Protein AF-A0A9X9MFJ9-F1 (afdb_monomer_lite)

Secondary structure (DSSP, 8-state):
-HHHHHHHT--GGGSGGG-SHHHHHHHHHHHHHHTS-HHHHHHHHHS-HHHHHHHHHHHHHHHHHHHHHHHT-HHHHHHHHHHHHHHHHSS---SS----HHHHHTT-SSPPPSSPPP---HHHHHHHHHHHHTT--GGGGGGG--HHHHHHHHHHHHHHH-HHHHHHHHHHHHH--TTHHHHHHHHHHHHHHHHHHHTT-HHHHHHHHHHHHHHHGGGHHHHHHHHHHHHHHHHHHTT-

Foldseek 3Di:
DLLLCLVVLHDQQVDLQQWAFLSLLVNLVVLVVLVDALVVVLCVQQVDPVNLLLLLQLLVLLVVLLVCLVVLPLPVNVCLLLVLLCLQPVPDPPPQLQDDRVLRNVLTPHDNDPDHDQALPSSLSSNSSSCSVVVHHPVVPCVPDDLSNSSSVSSSNVCSVDVVSNSSSSCCSRPPCPCSSSSVSVSVVSVVVSVCSNVSPPVSSNVSSVSSSVSCVVPSVVSVVSSVVSSVVSVVSSVD

Structure (mmCIF, N/CA/C/O backbone):
data_AF-A0A9X9MFJ9-F1
#
_entry.id   AF-A0A9X9MFJ9-F1
#
loop_
_atom_site.group_PDB
_atom_site.id
_atom_site.type_symbol
_atom_site.label_atom_id
_atom_site.label_alt_id
_atom_site.label_comp_id
_atom_site.label_asym_id
_atom_site.label_entity_id
_atom_site.label_seq_id
_atom_site.pdbx_PDB_ins_code
_atom_site.Cartn_x
_atom_site.Cartn_y
_atom_site.Cartn_z
_atom_site.occupancy
_atom_site.B_iso_or_equiv
_atom_site.auth_seq_id
_atom_site.auth_comp_id
_atom_site.auth_asym_id
_atom_site.auth_atom_id
_atom_site.pdbx_PDB_model_num
ATOM 1 N N . MET A 1 1 ? 1.420 2.892 -4.015 1.00 87.69 1 MET A N 1
ATOM 2 C CA . MET A 1 1 ? 1.507 4.345 -3.755 1.00 87.69 1 MET A CA 1
ATOM 3 C C . MET A 1 1 ? 2.271 5.054 -4.862 1.00 87.69 1 MET A C 1
ATOM 5 O O . MET A 1 1 ? 1.611 5.689 -5.661 1.00 87.69 1 MET A O 1
ATOM 9 N N . GLY A 1 2 ? 3.588 4.863 -5.034 1.00 91.81 2 GLY A N 1
A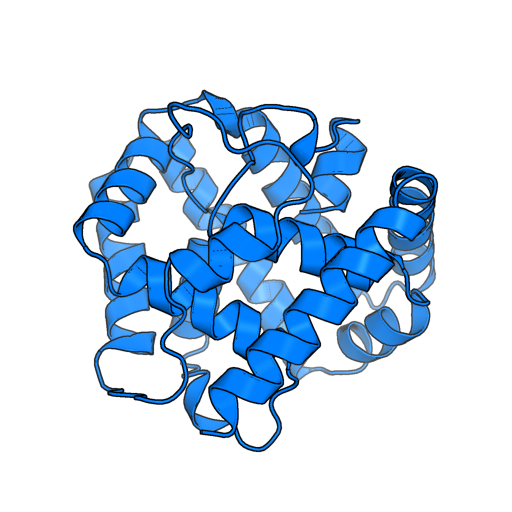TOM 10 C CA . GLY A 1 2 ? 4.342 5.612 -6.063 1.00 91.81 2 GLY A CA 1
ATOM 11 C C . GLY A 1 2 ? 3.781 5.564 -7.493 1.00 91.81 2 GLY A C 1
ATOM 12 O O . GLY A 1 2 ? 3.745 6.590 -8.159 1.00 91.81 2 GLY A O 1
ATOM 13 N N . LYS A 1 3 ? 3.249 4.419 -7.950 1.00 93.75 3 LYS A N 1
ATOM 14 C CA . LYS A 1 3 ? 2.604 4.344 -9.274 1.00 93.75 3 LYS A CA 1
ATOM 15 C C . LYS A 1 3 ? 1.318 5.183 -9.375 1.00 93.75 3 LYS A C 1
ATOM 17 O O . LYS A 1 3 ? 1.059 5.724 -10.441 1.00 93.75 3 LYS A O 1
ATOM 22 N N . ALA A 1 4 ? 0.561 5.312 -8.285 1.00 93.25 4 ALA A N 1
ATOM 23 C CA . ALA A 1 4 ? -0.628 6.163 -8.229 1.00 93.25 4 ALA A CA 1
ATOM 24 C C . ALA A 1 4 ? -0.242 7.648 -8.295 1.00 93.25 4 ALA A C 1
ATOM 26 O O . ALA A 1 4 ? -0.796 8.386 -9.095 1.00 93.25 4 ALA A O 1
ATOM 27 N N . TRP A 1 5 ? 0.789 8.060 -7.550 1.00 92.56 5 TRP A N 1
ATOM 28 C CA . TRP A 1 5 ? 1.338 9.423 -7.613 1.00 92.56 5 TRP A CA 1
ATOM 29 C C . TRP A 1 5 ? 1.889 9.781 -8.997 1.00 92.56 5 TRP A C 1
ATOM 31 O O . TRP A 1 5 ? 1.693 10.889 -9.485 1.00 92.56 5 TRP A O 1
ATOM 41 N N . HIS A 1 6 ? 2.532 8.823 -9.667 1.00 94.06 6 HIS A N 1
ATOM 42 C CA . HIS A 1 6 ? 2.946 8.990 -11.057 1.00 94.06 6 HIS A CA 1
ATOM 43 C C . HIS A 1 6 ? 1.736 9.133 -11.999 1.00 94.06 6 HIS A C 1
ATOM 45 O O . HIS A 1 6 ? 1.758 9.990 -12.878 1.00 94.06 6 HIS A O 1
ATOM 51 N N . ALA A 1 7 ? 0.669 8.350 -11.810 1.00 92.25 7 ALA A N 1
ATOM 52 C CA . ALA A 1 7 ? -0.544 8.454 -12.624 1.00 92.25 7 ALA A CA 1
ATOM 53 C C . ALA A 1 7 ? -1.245 9.814 -12.460 1.00 92.25 7 ALA A C 1
ATOM 55 O O . ALA A 1 7 ? -1.652 10.414 -13.453 1.00 92.25 7 ALA A O 1
ATOM 56 N N . THR A 1 8 ? -1.299 10.347 -11.235 1.00 89.31 8 THR A N 1
ATOM 57 C CA . THR A 1 8 ? -1.856 11.681 -10.958 1.00 89.31 8 THR A CA 1
ATOM 58 C C . THR A 1 8 ? -0.884 12.828 -11.246 1.00 89.31 8 THR A C 1
ATOM 60 O O . THR A 1 8 ? -1.298 13.985 -11.236 1.00 89.31 8 THR A O 1
ATOM 63 N N . LYS A 1 9 ? 0.393 12.529 -11.535 1.00 89.88 9 LYS A N 1
ATOM 64 C CA . LYS A 1 9 ? 1.491 13.495 -11.730 1.00 89.88 9 LYS A CA 1
ATOM 65 C C . LYS A 1 9 ? 1.659 14.457 -10.550 1.00 89.88 9 LYS A C 1
ATOM 67 O O . LYS A 1 9 ? 1.923 15.641 -10.744 1.00 89.88 9 LYS A O 1
ATOM 72 N N . GLN A 1 10 ? 1.500 13.950 -9.331 1.00 85.25 10 GLN A N 1
ATOM 73 C CA . GLN A 1 10 ? 1.590 14.748 -8.110 1.00 85.25 10 GLN A CA 1
ATOM 74 C C . GLN A 1 10 ? 2.637 14.186 -7.156 1.00 85.25 10 GLN A C 1
ATOM 76 O O . GLN A 1 10 ? 2.713 12.977 -6.932 1.00 85.25 10 GLN A O 1
ATOM 81 N N . PHE A 1 11 ? 3.409 15.081 -6.546 1.00 83.94 11 PHE A N 1
ATOM 82 C CA . PHE A 1 11 ? 4.266 14.743 -5.420 1.00 83.94 11 PHE A CA 1
ATOM 83 C C . PHE A 1 11 ? 3.481 14.967 -4.122 1.00 83.94 11 PHE A C 1
ATOM 85 O O . PHE A 1 11 ? 3.057 16.091 -3.855 1.00 83.94 11 PHE A O 1
ATOM 92 N N . PRO A 1 12 ? 3.261 13.930 -3.298 1.00 76.44 12 PRO A N 1
ATOM 93 C CA . PRO A 1 12 ? 2.388 14.038 -2.130 1.00 76.44 12 PRO A CA 1
ATOM 94 C C . PRO A 1 12 ? 2.868 15.111 -1.138 1.00 76.44 12 PRO A C 1
ATOM 96 O O . PRO A 1 12 ? 2.043 15.853 -0.623 1.00 76.44 12 PRO A O 1
ATOM 99 N N . TRP A 1 13 ? 4.181 15.269 -0.939 1.00 78.00 13 TRP A N 1
ATOM 100 C CA . TRP A 1 13 ? 4.760 16.266 -0.021 1.00 78.00 13 TRP A CA 1
ATOM 101 C C . TRP A 1 13 ? 4.726 17.716 -0.534 1.00 78.00 13 TRP A C 1
ATOM 103 O O . TRP A 1 13 ? 5.006 18.627 0.240 1.00 78.00 13 TRP A O 1
ATOM 113 N N . GLU A 1 14 ? 4.410 17.954 -1.811 1.00 76.62 14 GLU A N 1
ATOM 114 C CA . GLU A 1 14 ? 4.217 19.315 -2.343 1.00 76.62 14 GLU A CA 1
ATOM 115 C C . GLU A 1 14 ? 2.813 19.852 -2.023 1.00 76.62 14 GLU A C 1
ATOM 117 O O . GLU A 1 14 ? 2.586 21.060 -2.019 1.00 76.62 14 GLU A O 1
ATOM 122 N N . ASN A 1 15 ? 1.881 18.958 -1.686 1.00 68.81 15 ASN A N 1
ATOM 123 C CA . ASN A 1 15 ? 0.553 19.307 -1.215 1.00 68.81 15 ASN A CA 1
ATOM 124 C C . ASN A 1 15 ? 0.508 19.170 0.312 1.00 68.81 15 ASN A C 1
ATOM 126 O O . ASN A 1 15 ? 0.854 18.125 0.858 1.00 68.81 15 ASN A O 1
ATOM 130 N N . ALA A 1 16 ? -0.044 20.166 1.013 1.00 61.56 16 ALA A N 1
ATOM 131 C CA . ALA A 1 16 ? -0.250 20.125 2.472 1.00 61.56 16 ALA A CA 1
ATOM 132 C C . ALA A 1 16 ? -1.103 18.924 2.960 1.00 61.56 16 ALA A C 1
ATOM 134 O O . ALA A 1 16 ? -1.234 18.695 4.159 1.00 61.56 16 ALA A O 1
ATOM 135 N N . ARG A 1 17 ? -1.672 18.150 2.025 1.00 64.31 17 ARG A N 1
ATOM 136 C CA . ARG A 1 17 ? -2.498 16.958 2.242 1.00 64.31 17 ARG A CA 1
ATOM 137 C C . ARG A 1 17 ? -1.717 15.731 2.731 1.00 64.31 17 ARG A C 1
ATOM 139 O O . ARG A 1 17 ? -2.330 14.865 3.340 1.00 64.31 17 ARG A O 1
ATOM 146 N N . TYR A 1 18 ? -0.407 15.635 2.475 1.00 59.84 18 TYR A N 1
ATOM 147 C CA . TYR A 1 18 ? 0.398 14.448 2.825 1.00 59.84 18 TYR A CA 1
ATOM 148 C C . TYR A 1 18 ? 1.670 14.794 3.609 1.00 59.84 18 TYR A C 1
ATOM 150 O O . TYR A 1 18 ? 2.748 14.269 3.321 1.00 59.84 18 TYR A O 1
ATOM 158 N N . VAL A 1 19 ? 1.567 15.693 4.590 1.00 61.22 19 VAL A N 1
ATOM 159 C CA . VAL A 1 19 ? 2.722 16.087 5.404 1.00 61.22 19 VAL A CA 1
ATOM 160 C C . VAL A 1 19 ? 2.493 15.757 6.875 1.00 61.22 19 VAL A C 1
ATOM 162 O O . VAL A 1 19 ? 1.557 16.265 7.489 1.00 61.22 19 VAL A O 1
ATOM 165 N N . GLY A 1 20 ? 3.388 14.942 7.444 1.00 64.75 20 GLY A N 1
ATOM 166 C CA . GLY A 1 20 ? 3.388 14.575 8.864 1.00 64.75 20 GLY A CA 1
ATOM 167 C C . GLY A 1 20 ? 3.110 13.095 9.140 1.00 64.75 20 GLY A C 1
ATOM 168 O O . GLY A 1 20 ? 2.476 12.390 8.350 1.00 64.75 20 GLY A O 1
ATOM 169 N N . GLY A 1 21 ? 3.605 12.619 10.283 1.00 75.81 21 GLY A N 1
ATOM 170 C CA . GLY A 1 21 ? 3.295 11.309 10.846 1.00 75.81 21 GLY A CA 1
ATOM 171 C C . GLY A 1 21 ? 3.497 10.122 9.894 1.00 75.81 21 GLY A C 1
ATOM 172 O O . GLY A 1 21 ? 4.570 9.893 9.331 1.00 75.81 21 GLY A O 1
ATOM 173 N N . VAL A 1 22 ? 2.422 9.350 9.730 1.00 82.00 22 VAL A N 1
ATOM 174 C CA . VAL A 1 22 ? 2.331 8.131 8.910 1.00 82.00 22 VAL A CA 1
ATOM 175 C C . VAL A 1 22 ? 2.695 8.373 7.438 1.00 82.00 22 VAL A C 1
ATOM 177 O O . VAL A 1 22 ? 3.307 7.513 6.797 1.00 82.00 22 VAL A O 1
ATOM 180 N N . GLU A 1 23 ? 2.352 9.539 6.890 1.00 83.50 23 GLU A N 1
ATOM 181 C CA . GLU A 1 23 ? 2.557 9.837 5.469 1.00 83.50 23 GLU A CA 1
ATOM 182 C C . GLU A 1 23 ? 4.042 10.007 5.131 1.00 83.50 23 GLU A C 1
ATOM 184 O O . GLU A 1 23 ? 4.503 9.498 4.107 1.00 83.50 23 GLU A O 1
ATOM 189 N N . ASN A 1 24 ? 4.829 10.586 6.044 1.00 79.81 24 ASN A N 1
ATOM 190 C CA . ASN A 1 24 ? 6.281 10.701 5.884 1.00 79.81 24 ASN A CA 1
ATOM 191 C C . ASN A 1 24 ? 6.932 9.332 5.701 1.00 79.81 24 ASN A C 1
ATOM 193 O O . ASN A 1 24 ? 7.796 9.150 4.842 1.00 79.81 24 ASN A O 1
ATOM 197 N N . VAL A 1 25 ? 6.496 8.338 6.474 1.00 81.19 25 VAL A N 1
ATOM 198 C CA . VAL A 1 25 ? 7.024 6.978 6.356 1.00 81.19 25 VAL A CA 1
ATOM 199 C C . VAL A 1 25 ? 6.672 6.378 4.994 1.00 81.19 25 VAL A C 1
ATOM 201 O O . VAL A 1 25 ? 7.551 5.850 4.308 1.00 81.19 25 VAL A O 1
ATOM 204 N N . LYS A 1 26 ? 5.417 6.507 4.547 1.00 87.31 26 LYS A N 1
ATOM 205 C CA . LYS A 1 26 ? 4.970 6.012 3.232 1.00 87.31 26 LYS A CA 1
ATOM 206 C C . LYS A 1 26 ? 5.757 6.640 2.080 1.00 87.31 26 LYS A C 1
ATOM 208 O O . LYS A 1 26 ? 6.139 5.939 1.136 1.00 87.31 26 LYS A O 1
ATOM 213 N N . ILE A 1 27 ? 6.020 7.941 2.168 1.00 86.44 27 ILE A N 1
ATOM 214 C CA . ILE A 1 27 ? 6.805 8.702 1.196 1.00 86.44 27 ILE A CA 1
ATOM 215 C C . ILE A 1 27 ? 8.253 8.209 1.166 1.00 86.44 27 ILE A C 1
ATOM 217 O O . ILE A 1 27 ? 8.735 7.793 0.110 1.00 86.44 27 ILE A O 1
ATOM 221 N N . ASN A 1 28 ? 8.923 8.184 2.320 1.00 82.44 28 ASN A N 1
ATOM 222 C CA . ASN A 1 28 ? 10.323 7.774 2.423 1.00 82.44 28 ASN A CA 1
ATOM 223 C C . ASN A 1 28 ? 10.538 6.346 1.909 1.00 82.44 28 ASN A C 1
ATOM 225 O O . ASN A 1 28 ? 11.489 6.082 1.172 1.00 82.44 28 ASN A O 1
ATOM 229 N N . ILE A 1 29 ? 9.638 5.418 2.246 1.00 85.50 29 ILE A N 1
ATOM 230 C CA . ILE A 1 29 ? 9.739 4.035 1.770 1.00 85.50 29 ILE A CA 1
ATOM 231 C C . ILE A 1 29 ? 9.511 3.956 0.262 1.00 85.50 29 ILE A C 1
ATOM 233 O O . ILE A 1 29 ? 10.242 3.244 -0.425 1.00 85.50 29 ILE A O 1
ATOM 237 N N . THR A 1 30 ? 8.541 4.703 -0.267 1.00 90.75 30 THR A N 1
ATOM 238 C CA . THR A 1 30 ? 8.289 4.743 -1.712 1.00 90.75 30 THR A CA 1
ATOM 239 C C . THR A 1 30 ? 9.529 5.219 -2.464 1.00 90.75 30 THR A C 1
ATOM 241 O O . THR A 1 30 ? 9.977 4.542 -3.388 1.00 90.75 30 THR A O 1
ATOM 244 N N . LEU A 1 31 ? 10.122 6.336 -2.045 1.00 88.69 31 LEU A N 1
ATOM 245 C CA . LEU A 1 31 ? 11.302 6.894 -2.703 1.00 88.69 31 LEU A CA 1
ATOM 246 C C . LEU A 1 31 ? 12.523 5.985 -2.561 1.00 88.69 31 LEU A C 1
ATOM 248 O O . LEU A 1 31 ? 13.264 5.808 -3.524 1.00 88.69 31 LEU A O 1
ATOM 252 N N . ARG A 1 32 ? 12.690 5.331 -1.407 1.00 85.75 32 ARG A N 1
ATOM 253 C CA . ARG A 1 32 ? 13.745 4.332 -1.216 1.00 85.75 32 ARG A CA 1
ATOM 254 C C . ARG A 1 32 ? 13.580 3.121 -2.126 1.00 85.75 32 ARG A C 1
ATOM 256 O O . ARG A 1 32 ? 14.584 2.602 -2.588 1.00 85.75 32 ARG A O 1
ATOM 263 N N . ILE A 1 33 ? 12.355 2.654 -2.373 1.00 89.56 33 ILE A N 1
ATOM 264 C CA . ILE A 1 33 ? 12.113 1.555 -3.317 1.00 89.56 33 ILE A CA 1
ATOM 265 C C . ILE A 1 33 ? 12.505 2.001 -4.725 1.00 89.56 33 ILE A C 1
ATOM 267 O O . ILE A 1 33 ? 13.316 1.341 -5.369 1.00 89.56 33 ILE A O 1
ATOM 271 N N . TYR A 1 34 ? 11.996 3.148 -5.181 1.00 92.25 34 TYR A N 1
ATOM 272 C CA . TYR A 1 34 ? 12.271 3.638 -6.533 1.00 92.25 34 TYR A CA 1
ATOM 273 C C . TYR A 1 34 ? 13.709 4.130 -6.742 1.00 92.25 34 TYR A C 1
ATOM 275 O O . TYR A 1 34 ? 14.114 4.261 -7.890 1.00 92.25 34 TYR A O 1
ATOM 283 N N . SER A 1 35 ? 14.513 4.334 -5.694 1.00 89.88 35 SER A N 1
ATOM 284 C CA . SER A 1 35 ? 15.947 4.628 -5.840 1.00 89.88 35 SER A CA 1
ATOM 285 C C . SER A 1 35 ? 16.822 3.388 -6.070 1.00 89.88 35 SER A C 1
ATOM 287 O O . SER A 1 35 ? 18.018 3.526 -6.320 1.00 89.88 35 SER A O 1
ATOM 289 N N . GLN A 1 36 ? 16.265 2.172 -5.994 1.00 90.19 36 GLN A N 1
ATOM 290 C CA . GLN A 1 36 ? 16.999 0.932 -6.279 1.00 90.19 36 GLN A CA 1
ATOM 291 C C . GLN A 1 36 ? 16.690 0.383 -7.677 1.00 90.19 36 GLN A C 1
ATOM 293 O O . GLN A 1 36 ? 15.841 0.885 -8.413 1.00 90.19 36 GLN A O 1
ATOM 298 N N . LYS A 1 37 ? 17.381 -0.701 -8.044 1.00 93.50 37 LYS A N 1
ATOM 299 C CA . LYS A 1 37 ? 17.176 -1.395 -9.317 1.00 93.50 37 LYS A CA 1
ATOM 300 C C . LYS A 1 37 ? 15.921 -2.270 -9.281 1.00 93.50 37 LYS A C 1
ATOM 302 O O . LYS A 1 37 ? 15.755 -3.087 -8.374 1.00 93.50 37 LYS A O 1
ATOM 307 N N . TRP A 1 38 ? 15.089 -2.155 -10.316 1.00 95.75 38 TRP A N 1
ATOM 308 C CA . TRP A 1 38 ? 13.806 -2.857 -10.432 1.00 95.75 38 TRP A CA 1
ATOM 309 C C . TRP A 1 38 ? 13.932 -4.383 -10.277 1.00 95.75 38 TRP A C 1
ATOM 311 O O . TRP A 1 38 ? 13.097 -5.010 -9.626 1.00 95.75 38 TRP A O 1
ATOM 321 N N . HIS A 1 39 ? 15.004 -4.978 -10.817 1.00 94.50 39 HIS A N 1
ATOM 322 C CA . HIS A 1 39 ? 15.189 -6.432 -10.864 1.00 94.50 39 HIS A CA 1
ATOM 323 C C . HIS A 1 39 ? 15.342 -7.069 -9.474 1.00 94.50 39 HIS A C 1
ATOM 325 O O . HIS A 1 39 ? 15.021 -8.243 -9.302 1.00 94.50 39 HIS A O 1
ATOM 331 N N . VAL A 1 40 ? 15.783 -6.307 -8.462 1.00 91.56 40 VAL A N 1
ATOM 332 C CA . VAL A 1 40 ? 15.843 -6.778 -7.067 1.00 91.56 40 VAL A CA 1
ATOM 333 C C . VAL A 1 40 ? 14.430 -7.051 -6.548 1.00 91.56 40 VAL A C 1
ATOM 335 O O . VAL A 1 40 ? 14.168 -8.110 -5.982 1.00 91.56 40 VAL A O 1
ATOM 338 N N . TYR A 1 41 ? 13.499 -6.127 -6.790 1.00 92.69 41 TYR A N 1
ATOM 339 C CA . TYR A 1 41 ? 12.111 -6.267 -6.352 1.00 92.69 41 TYR A CA 1
ATOM 340 C C . TYR A 1 41 ? 11.313 -7.231 -7.227 1.00 92.69 41 TYR A C 1
ATOM 342 O O . TYR A 1 41 ? 10.519 -8.005 -6.696 1.00 92.69 41 TYR A O 1
ATOM 350 N N . ALA A 1 42 ? 11.556 -7.240 -8.540 1.00 93.81 42 ALA A N 1
ATOM 351 C CA . ALA A 1 42 ? 10.935 -8.203 -9.445 1.00 93.81 42 ALA A CA 1
ATOM 352 C C . ALA A 1 42 ? 11.317 -9.640 -9.074 1.00 93.81 42 ALA A C 1
ATOM 354 O O . ALA A 1 42 ? 10.438 -10.488 -8.956 1.00 93.81 42 ALA A O 1
ATOM 355 N N . GLY A 1 43 ? 12.603 -9.900 -8.809 1.00 91.81 43 GLY A N 1
ATOM 356 C CA . GLY A 1 4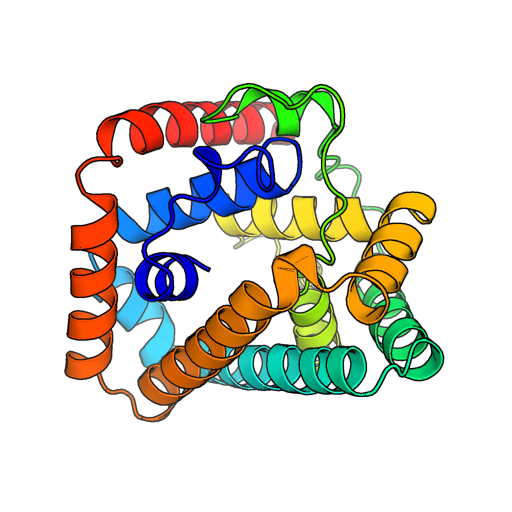3 ? 13.072 -11.209 -8.358 1.00 91.81 43 GLY A CA 1
ATOM 357 C C . GLY A 1 43 ? 12.388 -11.652 -7.063 1.00 91.81 43 GLY A C 1
ATOM 358 O O . GLY A 1 43 ? 11.844 -12.751 -7.005 1.00 91.81 43 GLY A O 1
ATOM 359 N N . LEU A 1 44 ? 12.336 -10.776 -6.053 1.00 90.56 44 LEU A N 1
ATOM 360 C CA . LEU A 1 44 ? 11.680 -11.072 -4.773 1.00 90.56 44 LEU A CA 1
ATOM 361 C C . LEU A 1 44 ? 10.170 -11.310 -4.907 1.00 90.56 44 LEU A C 1
ATOM 363 O O . LEU A 1 44 ? 9.633 -12.150 -4.192 1.00 90.56 44 LEU A O 1
ATOM 367 N N . ALA A 1 45 ? 9.486 -10.577 -5.786 1.00 92.50 45 ALA A N 1
ATOM 368 C CA . ALA A 1 45 ? 8.036 -10.664 -5.934 1.00 92.50 45 ALA A CA 1
ATOM 369 C C . ALA A 1 45 ? 7.600 -11.826 -6.841 1.00 92.50 45 ALA A C 1
ATOM 371 O O . ALA A 1 45 ? 6.710 -12.589 -6.477 1.00 92.50 45 ALA A O 1
ATOM 372 N N . ILE A 1 46 ? 8.220 -11.972 -8.016 1.00 93.56 46 ILE A N 1
ATOM 373 C CA . ILE A 1 46 ? 7.815 -12.945 -9.041 1.00 93.56 46 ILE A CA 1
ATOM 374 C C . ILE A 1 46 ? 8.291 -14.356 -8.688 1.00 93.56 46 ILE A C 1
ATOM 376 O O . ILE A 1 46 ? 7.527 -15.315 -8.830 1.00 93.56 46 ILE A O 1
ATOM 380 N N . MET A 1 47 ? 9.535 -14.498 -8.219 1.00 92.25 47 MET A N 1
ATOM 381 C CA . MET A 1 47 ? 10.147 -15.816 -8.003 1.00 92.25 47 MET A CA 1
ATOM 382 C C . MET A 1 47 ? 9.747 -16.451 -6.668 1.00 92.25 47 MET A C 1
ATOM 384 O O . MET A 1 47 ? 9.934 -17.652 -6.488 1.00 92.25 47 MET A O 1
ATOM 388 N N . ASN A 1 48 ? 9.191 -15.675 -5.733 1.00 91.31 48 ASN A N 1
ATOM 389 C CA . ASN A 1 48 ? 8.740 -16.179 -4.440 1.00 91.31 48 ASN A CA 1
ATOM 390 C C . ASN A 1 48 ? 7.232 -16.515 -4.479 1.00 91.31 48 ASN A C 1
ATOM 392 O O . ASN A 1 48 ? 6.408 -15.597 -4.546 1.00 91.31 48 ASN A O 1
ATOM 396 N N . PRO A 1 49 ? 6.836 -17.800 -4.382 1.00 90.06 49 PRO A N 1
ATOM 397 C CA . PRO A 1 49 ? 5.426 -18.190 -4.422 1.00 90.06 49 PRO A CA 1
ATOM 398 C C . PRO A 1 49 ? 4.617 -17.620 -3.247 1.00 90.06 49 PRO A C 1
ATOM 400 O O . PRO A 1 49 ? 3.462 -17.240 -3.434 1.00 90.06 49 PRO A O 1
ATOM 403 N N . TYR A 1 50 ? 5.223 -17.472 -2.064 1.00 89.31 50 TYR A N 1
ATOM 404 C CA . TYR A 1 50 ? 4.559 -16.862 -0.908 1.00 89.31 50 TYR A CA 1
ATOM 405 C C . TYR A 1 50 ? 4.316 -15.365 -1.116 1.00 89.31 50 TYR A C 1
ATOM 407 O O . TYR A 1 50 ? 3.267 -14.850 -0.735 1.00 89.31 50 TYR A O 1
ATOM 415 N N . ALA A 1 51 ? 5.261 -14.662 -1.753 1.00 90.31 51 ALA A N 1
ATOM 416 C CA . ALA A 1 51 ? 5.085 -13.249 -2.081 1.00 90.31 51 ALA A CA 1
ATOM 417 C C . ALA A 1 51 ? 3.961 -13.059 -3.103 1.00 90.31 51 ALA A C 1
ATOM 419 O O . ALA A 1 51 ? 3.150 -12.150 -2.951 1.00 90.31 51 ALA A O 1
ATOM 420 N N . ARG A 1 52 ? 3.872 -13.937 -4.109 1.00 93.25 52 ARG A N 1
ATOM 421 C CA . ARG A 1 52 ? 2.800 -13.909 -5.111 1.00 93.25 52 ARG A CA 1
ATOM 422 C C . ARG A 1 52 ? 1.419 -14.007 -4.470 1.00 93.25 52 ARG A C 1
ATOM 424 O O . ARG A 1 52 ? 0.552 -13.202 -4.794 1.00 93.25 52 ARG A O 1
ATOM 431 N N . GLU A 1 53 ? 1.240 -14.941 -3.539 1.00 94.56 53 GLU A N 1
ATOM 432 C CA . GLU A 1 53 ? -0.033 -15.117 -2.839 1.00 94.56 53 GLU A CA 1
ATOM 433 C C . GLU A 1 53 ? -0.386 -13.908 -1.964 1.00 94.56 53 GLU A C 1
ATOM 435 O O . GLU A 1 53 ? -1.498 -13.388 -2.041 1.00 94.56 53 GLU A O 1
ATOM 440 N N . GLN A 1 54 ? 0.584 -13.382 -1.210 1.00 94.94 54 GLN A N 1
ATOM 441 C CA . GLN A 1 54 ? 0.380 -12.180 -0.398 1.00 94.94 54 GLN A CA 1
ATOM 442 C C . GLN A 1 54 ? 0.061 -10.943 -1.242 1.00 94.94 54 GLN A C 1
ATOM 444 O O . GLN A 1 54 ? -0.831 -10.176 -0.897 1.00 94.94 54 GLN A O 1
ATOM 449 N N . ILE A 1 55 ? 0.750 -10.742 -2.367 1.00 96.56 55 ILE A N 1
ATOM 450 C CA . ILE A 1 55 ? 0.506 -9.607 -3.268 1.00 96.56 55 ILE A CA 1
ATOM 451 C C . ILE A 1 55 ? -0.887 -9.710 -3.899 1.00 96.56 55 ILE A C 1
ATOM 453 O O . ILE A 1 55 ? -1.596 -8.703 -3.990 1.00 96.56 55 ILE A O 1
ATOM 457 N N . ARG A 1 56 ? -1.295 -10.921 -4.299 1.00 97.50 56 ARG A N 1
ATOM 458 C CA . ARG A 1 56 ? -2.628 -11.194 -4.844 1.00 97.50 56 ARG A CA 1
ATOM 459 C C . ARG A 1 56 ? -3.716 -10.880 -3.825 1.00 97.50 56 ARG A C 1
ATOM 461 O O . ARG A 1 56 ? -4.644 -10.131 -4.136 1.00 97.50 56 ARG A O 1
ATOM 468 N N . GLN A 1 57 ? -3.573 -11.392 -2.604 1.00 98.25 57 GLN A N 1
ATOM 469 C CA . GLN A 1 57 ? -4.524 -11.120 -1.534 1.00 98.25 57 GLN A CA 1
ATOM 470 C C . GLN A 1 57 ? -4.533 -9.638 -1.147 1.00 98.25 57 GLN A C 1
ATOM 472 O O . GLN A 1 57 ? -5.604 -9.068 -0.979 1.00 98.25 57 GLN A O 1
ATOM 477 N N . TYR A 1 58 ? -3.377 -8.973 -1.084 1.00 98.19 58 TYR A N 1
ATOM 478 C CA . TYR A 1 58 ? -3.308 -7.541 -0.796 1.00 98.19 58 TYR A CA 1
ATOM 479 C C . TYR A 1 58 ? -4.085 -6.719 -1.829 1.00 98.19 58 TYR A C 1
ATOM 481 O O . TYR A 1 58 ? -4.884 -5.859 -1.461 1.00 98.19 58 TYR A O 1
ATOM 489 N N . ALA A 1 59 ? -3.919 -7.006 -3.124 1.00 98.31 59 ALA A N 1
ATOM 490 C CA . ALA A 1 59 ? -4.669 -6.324 -4.178 1.00 98.31 59 ALA A CA 1
ATOM 491 C C . ALA A 1 59 ? -6.188 -6.567 -4.084 1.00 98.31 59 ALA A C 1
ATOM 493 O O . ALA A 1 59 ? -6.981 -5.658 -4.371 1.00 98.31 59 ALA A O 1
ATOM 494 N N . GLN A 1 60 ? -6.595 -7.766 -3.655 1.00 98.56 60 GLN A N 1
ATOM 495 C CA . GLN A 1 60 ? -7.990 -8.091 -3.366 1.00 98.56 60 GLN A CA 1
ATOM 496 C C . GLN A 1 60 ? -8.510 -7.308 -2.150 1.00 98.56 60 GLN A C 1
ATOM 498 O O . GLN A 1 60 ? -9.546 -6.655 -2.255 1.00 98.56 60 GLN A O 1
ATOM 503 N N . SER A 1 61 ? -7.764 -7.277 -1.046 1.00 98.62 61 SER A N 1
ATOM 504 C CA . SER A 1 61 ? -8.102 -6.519 0.164 1.00 98.62 61 SER A CA 1
ATOM 505 C C . SER A 1 61 ? -8.244 -5.019 -0.112 1.00 98.62 61 SER A C 1
ATOM 507 O O . SER A 1 61 ? -9.258 -4.432 0.257 1.00 98.62 61 SER A O 1
ATOM 509 N N . VAL A 1 62 ? -7.302 -4.402 -0.842 1.00 98.56 62 VAL A N 1
ATOM 510 C CA . VAL A 1 62 ? -7.414 -2.991 -1.278 1.00 98.56 62 VAL A CA 1
ATOM 511 C C . VAL A 1 62 ? -8.710 -2.777 -2.063 1.00 98.56 62 VAL A C 1
ATOM 513 O O . VAL A 1 62 ? -9.463 -1.847 -1.792 1.00 98.56 62 VAL A O 1
ATOM 516 N N . THR A 1 63 ? -8.987 -3.661 -3.022 1.00 98.44 63 THR A N 1
ATOM 517 C CA . THR A 1 63 ? -10.173 -3.580 -3.879 1.00 98.44 63 THR A CA 1
ATOM 518 C C . THR A 1 63 ? -11.474 -3.663 -3.094 1.00 98.44 63 THR A C 1
ATOM 520 O O . THR A 1 63 ? -12.398 -2.899 -3.362 1.00 98.44 63 THR A O 1
ATOM 523 N N . GLU A 1 64 ? -11.585 -4.632 -2.193 1.00 98.44 64 GLU A N 1
ATOM 524 C CA . GLU A 1 64 ? -12.817 -4.876 -1.452 1.00 98.44 64 GLU A CA 1
ATOM 525 C C . GLU A 1 64 ? -13.078 -3.758 -0.447 1.00 98.44 64 GLU A C 1
ATOM 527 O O . GLU A 1 64 ? -14.188 -3.237 -0.417 1.00 98.44 64 GLU A O 1
ATOM 532 N N . LEU A 1 65 ? -12.054 -3.309 0.284 1.00 98.50 65 LEU A N 1
ATOM 533 C CA . LEU A 1 65 ? -12.179 -2.172 1.198 1.00 98.50 65 LEU A CA 1
ATOM 534 C C . LEU A 1 65 ? -12.554 -0.885 0.454 1.00 98.50 65 LEU A C 1
ATOM 536 O O . LEU A 1 65 ? -13.467 -0.179 0.875 1.00 98.50 65 LEU A O 1
ATOM 540 N N . PHE A 1 66 ? -11.932 -0.617 -0.698 1.00 97.94 66 PHE A N 1
ATOM 541 C CA . PHE A 1 66 ? -12.278 0.547 -1.515 1.00 97.94 66 PHE A CA 1
ATOM 542 C C . PHE A 1 66 ? -13.726 0.499 -2.029 1.00 97.94 66 PHE A C 1
ATOM 544 O O . PHE A 1 66 ? -14.403 1.523 -2.081 1.00 97.94 66 PHE A O 1
ATOM 551 N N . LYS A 1 67 ? -14.251 -0.688 -2.367 1.00 98.12 67 LYS A N 1
ATOM 552 C CA . LYS A 1 67 ? -15.670 -0.843 -2.734 1.00 98.12 67 LYS A CA 1
ATOM 553 C C . LYS A 1 67 ? -16.606 -0.496 -1.574 1.00 98.12 67 LYS A C 1
ATOM 555 O O . LYS A 1 67 ? -17.628 0.134 -1.823 1.00 98.12 67 LYS A O 1
ATOM 560 N N . LEU A 1 68 ? -16.258 -0.854 -0.335 1.00 97.94 68 LEU A N 1
ATOM 561 C CA . LEU A 1 68 ? -17.040 -0.470 0.850 1.00 97.94 68 LEU A CA 1
ATOM 562 C C . LEU A 1 68 ? -17.034 1.048 1.062 1.00 97.94 68 LEU A C 1
ATOM 564 O O . LEU A 1 68 ? -18.087 1.638 1.292 1.00 97.94 68 LEU A O 1
ATOM 568 N N . MET A 1 69 ? -15.870 1.685 0.889 1.00 97.00 69 MET A N 1
ATOM 569 C CA . MET A 1 69 ? -15.730 3.148 0.931 1.00 97.00 69 MET A CA 1
ATOM 570 C C . MET A 1 69 ? -16.610 3.842 -0.120 1.00 97.00 69 MET A C 1
ATOM 572 O O . MET A 1 69 ? -17.259 4.845 0.173 1.00 97.00 69 MET A O 1
ATOM 576 N N . LEU A 1 70 ? -16.666 3.303 -1.345 1.00 96.50 70 LEU A N 1
ATOM 577 C CA . LEU A 1 70 ? -17.534 3.813 -2.414 1.00 96.50 70 LEU A CA 1
ATOM 578 C C . LEU A 1 70 ? -19.024 3.613 -2.117 1.00 96.50 70 LEU A C 1
ATOM 580 O O . LEU A 1 70 ? -19.828 4.470 -2.471 1.00 96.50 70 LEU A O 1
ATOM 584 N N . ALA A 1 71 ? -19.385 2.490 -1.497 1.00 96.75 71 ALA A N 1
ATOM 585 C CA . ALA A 1 71 ? -20.769 2.150 -1.184 1.00 96.75 71 ALA A CA 1
ATOM 586 C C . ALA A 1 71 ? -21.345 2.942 0.000 1.00 96.75 71 ALA A C 1
ATOM 588 O O . ALA A 1 71 ? -22.554 2.901 0.215 1.00 96.75 71 ALA A O 1
ATOM 589 N N . GLY A 1 72 ? -20.514 3.650 0.770 1.00 96.12 72 GLY A N 1
ATOM 590 C CA . GLY A 1 72 ? -20.980 4.329 1.977 1.00 96.12 72 GLY A CA 1
ATOM 591 C C . GLY A 1 72 ? -21.138 3.407 3.192 1.00 96.12 72 GLY A C 1
ATOM 592 O O . GLY A 1 72 ? -21.736 3.815 4.187 1.00 96.12 72 GLY A O 1
ATOM 593 N N . ASP A 1 73 ? -20.654 2.160 3.126 1.00 96.31 73 ASP A N 1
ATOM 594 C CA . ASP A 1 73 ? -20.936 1.135 4.139 1.00 96.31 73 ASP A CA 1
ATOM 595 C C . ASP A 1 73 ? -19.975 1.228 5.334 1.00 96.31 73 ASP A C 1
ATOM 597 O O . ASP A 1 73 ? -19.020 0.456 5.484 1.00 96.31 73 ASP A O 1
ATOM 601 N N . HIS A 1 74 ? -20.241 2.208 6.200 1.00 96.19 74 HIS A N 1
ATOM 602 C CA . HIS A 1 74 ? -19.501 2.434 7.445 1.00 96.19 74 HIS A CA 1
ATOM 603 C C . HIS A 1 74 ? -19.448 1.197 8.339 1.00 96.19 74 HIS A C 1
ATOM 605 O O . HIS A 1 74 ? -18.401 0.901 8.919 1.00 96.19 74 HIS A O 1
ATOM 611 N N . ALA A 1 75 ? -20.570 0.487 8.475 1.00 97.69 75 ALA A N 1
ATOM 612 C CA . ALA A 1 75 ? -20.697 -0.623 9.408 1.00 97.69 75 ALA A CA 1
ATOM 613 C C . ALA A 1 75 ? -19.829 -1.804 8.965 1.00 97.69 75 ALA A C 1
ATOM 615 O O . ALA A 1 75 ? -18.991 -2.273 9.741 1.00 97.69 75 ALA A O 1
ATOM 616 N N . GLN A 1 76 ? -19.964 -2.228 7.705 1.00 98.00 76 GLN A N 1
ATOM 617 C CA . GLN A 1 76 ? -19.200 -3.349 7.170 1.00 98.00 76 GLN A CA 1
ATOM 618 C C . GLN A 1 76 ? -17.705 -3.028 7.075 1.00 98.00 76 GLN A C 1
ATOM 620 O O . GLN A 1 76 ? -16.876 -3.881 7.403 1.00 98.00 76 GLN A O 1
ATOM 625 N N . LEU A 1 77 ? -17.339 -1.802 6.674 1.00 98.19 77 LEU A N 1
ATOM 626 C CA . LEU A 1 77 ? -15.939 -1.374 6.641 1.00 98.19 77 LEU A CA 1
ATOM 627 C C . LEU A 1 77 ? -15.320 -1.409 8.045 1.00 98.19 77 LEU A C 1
ATOM 629 O O . LEU A 1 77 ? -14.255 -1.999 8.238 1.00 98.19 77 LEU A O 1
ATOM 633 N N . THR A 1 78 ? -16.008 -0.823 9.028 1.00 98.00 78 THR A N 1
ATOM 634 C CA . THR A 1 78 ? -15.542 -0.763 10.418 1.00 98.00 78 THR A CA 1
ATOM 635 C C . THR A 1 78 ? -15.393 -2.153 11.019 1.00 98.00 78 THR A C 1
ATOM 637 O O . THR A 1 78 ? -14.353 -2.450 11.609 1.00 98.00 78 THR A O 1
ATOM 640 N N . GLU A 1 79 ? -16.398 -3.018 10.861 1.00 98.25 79 GLU A N 1
ATOM 641 C CA . GLU A 1 79 ? -16.352 -4.387 11.374 1.00 98.25 79 GLU A CA 1
ATOM 642 C C . GLU A 1 79 ? -15.166 -5.149 10.779 1.00 98.25 79 GLU A C 1
ATOM 644 O O . GLU A 1 79 ? -14.362 -5.720 11.519 1.00 98.25 79 GLU A O 1
ATOM 649 N N . ARG A 1 80 ? -15.014 -5.111 9.450 1.00 98.19 80 ARG A N 1
ATOM 650 C CA . ARG A 1 80 ? -13.946 -5.818 8.740 1.00 98.19 80 ARG A CA 1
ATOM 651 C C . ARG A 1 80 ? -12.560 -5.361 9.190 1.00 98.19 80 ARG A C 1
ATOM 653 O O . ARG A 1 80 ? -11.732 -6.196 9.556 1.00 98.19 80 ARG A O 1
ATOM 660 N N . VAL A 1 81 ? -12.322 -4.048 9.215 1.00 98.12 81 VAL A N 1
ATOM 661 C CA . VAL A 1 81 ? -11.027 -3.471 9.608 1.00 98.12 81 VAL A CA 1
ATOM 662 C C . VAL A 1 81 ? -10.724 -3.760 11.079 1.00 98.12 81 VAL A C 1
ATOM 664 O O . VAL A 1 81 ? -9.634 -4.242 11.392 1.00 98.12 81 VAL A O 1
ATOM 667 N N . LYS A 1 82 ? -11.674 -3.535 11.996 1.00 97.25 82 LYS A N 1
ATOM 668 C CA . LYS A 1 82 ? -11.448 -3.767 13.433 1.00 97.25 82 LYS A CA 1
ATOM 669 C C . LYS A 1 82 ? -11.270 -5.247 13.763 1.00 97.25 82 LYS A C 1
ATOM 671 O O . LYS A 1 82 ? -10.424 -5.572 14.593 1.00 97.25 82 LYS A O 1
ATOM 676 N N . LYS A 1 83 ? -11.996 -6.149 13.094 1.00 97.50 83 LYS A N 1
ATOM 677 C CA . LYS A 1 83 ? -11.824 -7.602 13.248 1.00 97.50 83 LYS A CA 1
ATOM 678 C C . LYS A 1 83 ? -10.431 -8.052 12.811 1.00 97.50 83 LYS A C 1
ATOM 680 O O . LYS A 1 83 ? -9.773 -8.784 13.549 1.00 97.50 83 LYS A O 1
ATOM 685 N N . ALA A 1 84 ? -9.962 -7.571 11.660 1.00 97.44 84 ALA A N 1
ATOM 686 C CA . ALA A 1 84 ? -8.612 -7.848 11.182 1.00 97.44 84 ALA A CA 1
ATOM 687 C C . ALA A 1 84 ? -7.547 -7.290 12.146 1.00 97.44 84 ALA A C 1
ATOM 689 O O . ALA A 1 84 ? -6.606 -7.991 12.514 1.00 97.44 84 ALA A O 1
ATOM 690 N N . GLY A 1 85 ? -7.740 -6.063 12.638 1.00 95.31 85 GLY A N 1
ATOM 691 C CA . GLY A 1 85 ? -6.868 -5.448 13.640 1.00 95.31 85 GLY A CA 1
ATOM 692 C C . GLY A 1 85 ? -6.803 -6.230 14.952 1.00 95.31 85 GLY A C 1
ATOM 693 O O . GLY A 1 85 ? -5.718 -6.438 15.490 1.00 95.31 85 GLY A O 1
ATOM 694 N N . ALA A 1 86 ? -7.944 -6.712 15.449 1.00 94.62 86 ALA A N 1
ATOM 695 C CA . ALA A 1 86 ? -8.004 -7.534 16.654 1.00 94.62 86 ALA A CA 1
ATOM 696 C C . ALA A 1 86 ? -7.272 -8.873 16.478 1.00 94.62 86 ALA A C 1
ATOM 698 O O . ALA A 1 86 ? -6.582 -9.308 17.396 1.00 94.62 86 ALA A O 1
ATOM 699 N N . PHE A 1 87 ? -7.367 -9.501 15.303 1.00 94.56 87 PHE A N 1
ATOM 700 C CA . PHE A 1 87 ? -6.615 -10.720 14.998 1.00 94.56 87 PHE A CA 1
ATOM 701 C C . PHE A 1 87 ? -5.099 -10.474 14.997 1.00 94.56 87 PHE A C 1
ATOM 703 O O . PHE A 1 87 ? -4.356 -11.187 15.667 1.00 94.56 87 PHE A O 1
ATOM 710 N N . VAL A 1 88 ? -4.641 -9.438 14.289 1.00 91.75 88 VAL A N 1
ATOM 711 C CA . VAL A 1 88 ? -3.206 -9.156 14.117 1.00 91.75 88 VAL A CA 1
ATOM 712 C C . VAL A 1 88 ? -2.566 -8.625 15.411 1.00 91.75 88 VAL A C 1
ATOM 714 O O . VAL A 1 88 ? -1.475 -9.056 15.785 1.00 91.75 88 VAL A O 1
ATOM 717 N N . PHE A 1 89 ? -3.238 -7.710 16.120 1.00 89.44 89 PHE A N 1
ATOM 718 C CA . PHE A 1 89 ? -2.657 -6.950 17.239 1.00 89.44 89 PHE A CA 1
ATOM 719 C C . PHE A 1 89 ? -3.238 -7.295 18.624 1.00 89.44 89 PHE A C 1
ATOM 721 O O . PHE A 1 89 ? -2.699 -6.853 19.642 1.00 89.44 89 PHE A O 1
ATOM 728 N N . GLY A 1 90 ? -4.327 -8.066 18.708 1.00 83.62 90 GLY A N 1
ATOM 729 C CA . GLY A 1 90 ? -5.052 -8.303 19.965 1.00 83.62 90 GLY A CA 1
ATOM 730 C C . GLY A 1 90 ? -4.316 -9.181 20.981 1.00 83.62 90 GLY A C 1
ATOM 731 O O . GLY A 1 90 ? -4.462 -8.966 22.180 1.00 83.62 90 GLY A O 1
ATOM 732 N N . GLY A 1 91 ? -3.500 -10.136 20.521 1.00 72.44 91 GLY A N 1
ATOM 733 C CA . GLY A 1 91 ? -2.759 -11.067 21.388 1.00 72.44 91 GLY A CA 1
ATOM 734 C C . GLY A 1 91 ? -1.323 -10.652 21.725 1.00 72.44 91 GLY A C 1
ATOM 735 O O . GLY A 1 91 ? -0.685 -11.280 22.565 1.00 72.44 91 GLY A O 1
ATOM 736 N N . HIS A 1 92 ? -0.797 -9.606 21.086 1.00 64.31 92 HIS A N 1
ATOM 737 C CA . HIS A 1 92 ? 0.630 -9.286 21.124 1.00 64.31 92 HIS A CA 1
ATOM 738 C C . HIS A 1 92 ? 0.867 -7.981 21.882 1.00 64.31 92 HIS A C 1
ATOM 740 O O . HIS A 1 92 ? 0.372 -6.934 21.480 1.00 64.31 92 HIS A O 1
ATOM 746 N N . GLN A 1 93 ? 1.643 -8.018 22.966 1.00 55.06 93 GLN A N 1
ATOM 747 C CA . GLN A 1 93 ? 2.198 -6.826 23.619 1.00 55.06 93 GLN A CA 1
ATOM 748 C C . GLN A 1 93 ? 3.666 -6.674 23.209 1.00 55.06 93 GLN A C 1
ATOM 750 O O . GLN A 1 93 ? 4.570 -6.868 24.016 1.00 55.06 93 GLN A O 1
ATOM 755 N N . TRP A 1 94 ? 3.934 -6.387 21.935 1.00 54.88 94 TRP A N 1
ATOM 756 C CA . TRP A 1 94 ? 5.307 -6.115 21.511 1.00 54.88 94 TRP A CA 1
ATOM 757 C C . TRP A 1 94 ? 5.725 -4.727 22.011 1.00 54.88 94 TRP A C 1
ATOM 759 O O . TRP A 1 94 ? 5.251 -3.699 21.534 1.00 54.88 94 TRP A O 1
ATOM 769 N N . ALA A 1 95 ? 6.594 -4.699 23.023 1.00 49.56 95 ALA A N 1
ATOM 770 C CA . ALA A 1 95 ? 7.118 -3.466 23.609 1.00 49.56 95 ALA A CA 1
ATOM 771 C C . ALA A 1 95 ? 8.098 -2.723 22.674 1.00 49.56 95 ALA A C 1
ATOM 773 O O . ALA A 1 95 ? 8.270 -1.515 22.819 1.00 49.56 95 ALA A O 1
ATOM 774 N N . GLU A 1 96 ? 8.697 -3.424 21.704 1.00 49.78 96 GLU A N 1
ATOM 775 C CA . GLU A 1 96 ? 9.851 -2.952 20.919 1.00 49.78 96 GLU A CA 1
ATOM 776 C C . GLU A 1 96 ? 9.511 -2.080 19.694 1.00 49.78 96 GLU A C 1
ATOM 778 O O . GLU A 1 96 ? 10.380 -1.357 19.209 1.00 49.78 96 GLU A O 1
ATOM 783 N N . ILE A 1 97 ? 8.269 -2.087 19.185 1.00 54.16 97 ILE A N 1
ATOM 784 C CA . ILE A 1 97 ? 7.878 -1.292 17.997 1.00 54.16 97 ILE A CA 1
ATOM 785 C C . ILE A 1 97 ? 6.915 -0.159 18.381 1.00 54.16 97 ILE A C 1
ATOM 787 O O . ILE A 1 97 ? 5.885 0.071 17.754 1.00 54.16 97 ILE A O 1
ATOM 791 N N . ARG A 1 98 ? 7.237 0.593 19.438 1.00 56.34 98 ARG A N 1
ATOM 792 C CA . ARG A 1 98 ? 6.498 1.822 19.761 1.00 56.34 98 ARG A CA 1
ATOM 793 C C . ARG A 1 98 ? 7.035 2.984 18.935 1.00 56.34 98 ARG A C 1
ATOM 795 O O . ARG A 1 98 ? 7.883 3.744 19.397 1.00 56.34 98 ARG A O 1
ATOM 802 N N . LEU A 1 99 ? 6.535 3.132 17.709 1.00 62.12 99 LEU A N 1
ATOM 803 C CA . LEU A 1 99 ? 6.721 4.380 16.969 1.00 62.12 99 LEU A CA 1
ATOM 804 C C . LEU A 1 99 ? 5.984 5.499 17.712 1.00 62.12 99 LEU A C 1
ATOM 806 O O . LEU A 1 99 ? 4.774 5.427 17.927 1.00 62.12 99 LEU A O 1
ATOM 810 N N . GLN A 1 100 ? 6.740 6.505 18.143 1.00 62.53 100 GLN A N 1
ATOM 811 C CA . GLN A 1 100 ? 6.214 7.709 18.778 1.00 62.53 100 GLN A CA 1
ATOM 812 C C . GLN A 1 100 ? 5.965 8.794 17.727 1.00 62.53 100 GLN A C 1
ATOM 814 O O . GLN A 1 100 ? 6.644 8.833 16.696 1.00 62.53 100 GLN A O 1
ATOM 819 N N . ASP A 1 101 ? 5.012 9.682 18.006 1.00 62.12 101 ASP A N 1
ATOM 820 C CA . ASP A 1 101 ? 4.619 10.781 17.117 1.00 62.12 101 ASP A CA 1
ATOM 821 C C . ASP A 1 101 ? 5.818 11.662 16.749 1.00 62.12 101 ASP A C 1
ATOM 823 O O . ASP A 1 101 ? 6.033 11.989 15.580 1.00 62.12 101 ASP A O 1
ATOM 827 N N . GLU A 1 102 ? 6.679 11.943 17.728 1.00 59.53 102 GLU A N 1
ATOM 828 C CA . GLU A 1 102 ? 7.886 12.744 17.554 1.00 59.53 102 GLU A CA 1
ATOM 829 C C . GLU A 1 102 ? 8.892 12.083 16.606 1.00 59.53 102 GLU A C 1
ATOM 831 O O . GLU A 1 102 ? 9.641 12.772 15.916 1.00 59.53 102 GLU A O 1
ATOM 836 N N . LEU A 1 103 ? 8.932 10.749 16.546 1.00 62.31 103 LEU A N 1
ATOM 837 C CA . LEU A 1 103 ? 9.839 10.029 15.655 1.00 62.31 103 LEU A CA 1
ATOM 838 C C . LEU A 1 103 ? 9.312 10.002 14.215 1.00 62.31 103 LEU A C 1
ATOM 840 O O . LEU A 1 103 ? 10.108 10.077 13.284 1.00 62.31 103 LEU A O 1
ATOM 844 N N . LEU A 1 104 ? 7.992 9.946 14.024 1.00 64.31 104 LEU A N 1
ATOM 845 C CA . LEU A 1 104 ? 7.358 9.988 12.701 1.00 64.31 104 LEU A CA 1
ATOM 846 C C . LEU A 1 104 ? 7.438 11.387 12.062 1.00 64.31 104 LEU A C 1
ATOM 848 O O . LEU A 1 104 ? 7.667 11.525 10.856 1.00 64.31 104 LEU A O 1
ATOM 852 N N . ASP A 1 105 ? 7.306 12.435 12.875 1.00 61.53 105 ASP A N 1
ATOM 853 C CA . ASP A 1 105 ? 7.337 13.824 12.409 1.00 61.53 105 ASP A CA 1
ATOM 854 C C . ASP A 1 105 ? 8.749 14.327 12.063 1.00 61.53 105 ASP A C 1
ATOM 856 O O . ASP A 1 105 ? 8.898 15.228 11.236 1.00 61.53 105 ASP A O 1
ATOM 860 N N . ARG A 1 106 ? 9.801 13.718 12.626 1.00 61.22 106 ARG A N 1
ATOM 861 C CA . ARG A 1 106 ? 11.206 14.107 12.388 1.00 61.22 106 ARG A CA 1
ATOM 862 C C . ARG A 1 106 ? 11.709 13.875 10.961 1.00 61.22 106 ARG A C 1
ATOM 864 O O . ARG A 1 106 ? 12.721 14.465 10.594 1.00 61.22 106 ARG A O 1
ATOM 871 N N . PHE A 1 107 ? 11.029 13.052 10.161 1.00 60.66 107 PHE A N 1
ATOM 872 C CA . PHE A 1 107 ? 11.487 12.644 8.821 1.00 60.66 107 PHE A CA 1
ATOM 873 C C . PHE A 1 107 ? 10.586 13.149 7.689 1.00 60.66 107 PHE A C 1
ATOM 875 O O . PHE A 1 107 ? 10.367 12.455 6.693 1.00 60.66 107 PHE A O 1
ATOM 882 N N . SER A 1 108 ? 10.053 14.360 7.847 1.00 56.53 108 SER A N 1
ATOM 883 C CA . SER A 1 108 ? 9.238 15.021 6.828 1.00 56.53 108 SER A CA 1
ATOM 884 C C . SER A 1 108 ? 10.083 15.587 5.684 1.00 56.53 108 SER A C 1
ATOM 886 O O . SER A 1 108 ? 11.092 16.248 5.923 1.00 56.53 108 SER A O 1
ATOM 888 N N . LEU A 1 109 ? 9.640 15.375 4.440 1.00 53.66 109 LEU A N 1
ATOM 889 C CA . LEU A 1 109 ? 10.184 16.048 3.248 1.00 53.66 109 LEU A CA 1
ATOM 890 C C . LEU A 1 109 ? 9.534 17.421 2.987 1.00 53.66 109 LEU A C 1
ATOM 892 O O . LEU A 1 109 ? 9.997 18.151 2.117 1.00 53.66 109 LEU A O 1
ATOM 896 N N . GLY A 1 110 ? 8.479 17.776 3.730 1.00 57.97 110 GLY A N 1
ATOM 897 C CA . GLY A 1 110 ? 7.761 19.048 3.603 1.00 57.97 110 GLY A CA 1
ATOM 898 C C . GLY A 1 110 ? 7.474 19.719 4.949 1.00 57.97 110 GLY A C 1
ATOM 899 O O . GLY A 1 110 ? 7.643 19.121 6.016 1.00 57.97 110 GLY A O 1
ATOM 900 N N . THR A 1 111 ? 7.019 20.971 4.908 1.00 55.94 111 THR A N 1
ATOM 901 C CA . THR A 1 111 ? 6.619 21.725 6.105 1.00 55.94 111 THR A CA 1
ATOM 902 C C . THR A 1 111 ? 5.299 21.187 6.650 1.00 55.94 111 THR A C 1
ATOM 904 O O . THR A 1 111 ? 4.302 21.158 5.928 1.00 55.94 111 THR A O 1
ATOM 907 N N . LYS A 1 112 ? 5.288 20.757 7.920 1.00 59.00 112 LYS A N 1
ATOM 908 C CA . LYS A 1 112 ? 4.080 20.266 8.599 1.00 59.00 112 LYS A CA 1
ATOM 909 C C . LYS A 1 112 ? 2.977 21.324 8.514 1.00 59.00 112 LYS A C 1
ATOM 911 O O . LYS A 1 112 ? 3.208 22.476 8.876 1.00 59.00 112 LYS A O 1
ATOM 916 N N . ALA A 1 113 ? 1.804 20.931 8.025 1.00 59.44 113 ALA A N 1
ATOM 917 C CA . ALA A 1 113 ? 0.654 21.824 7.967 1.00 59.44 113 ALA A CA 1
ATOM 918 C C . ALA A 1 113 ? 0.169 22.151 9.391 1.00 59.44 113 ALA A C 1
ATOM 920 O O . ALA A 1 113 ? 0.212 21.287 10.268 1.00 59.44 113 ALA A O 1
ATOM 921 N N . GLU A 1 114 ? -0.320 23.376 9.616 1.00 56.94 114 GLU A N 1
ATOM 922 C CA . GLU A 1 114 ? -0.887 23.789 10.913 1.00 56.94 114 GLU A CA 1
ATOM 923 C C . GLU A 1 114 ? -2.095 22.928 11.315 1.00 56.94 114 GLU A C 1
ATOM 925 O O . GLU A 1 114 ? -2.320 22.671 12.496 1.00 56.94 114 GLU A O 1
ATOM 930 N N . THR A 1 115 ? -2.843 22.429 10.328 1.00 63.62 115 THR A N 1
ATOM 931 C CA . THR A 1 115 ? -3.937 21.464 10.497 1.00 63.62 115 THR A CA 1
ATOM 932 C C . THR A 1 115 ? -3.782 20.349 9.460 1.00 63.62 115 THR A C 1
ATOM 934 O O . THR A 1 115 ? -4.087 20.561 8.284 1.00 63.62 115 THR A O 1
ATOM 937 N N . PRO A 1 116 ? -3.263 19.170 9.846 1.00 68.00 116 PRO A N 1
ATOM 938 C CA . PRO A 1 116 ? -3.164 18.031 8.942 1.00 68.00 116 PRO A CA 1
ATOM 939 C C . PRO A 1 116 ? -4.555 17.583 8.490 1.00 68.00 116 PRO A C 1
ATOM 941 O O . PRO A 1 116 ? -5.467 17.471 9.308 1.00 68.00 116 PRO A O 1
ATOM 944 N N . LEU A 1 117 ? -4.716 17.305 7.196 1.00 77.62 117 LEU A N 1
ATOM 945 C CA . LEU A 1 117 ? -5.942 16.691 6.693 1.00 77.62 117 LEU A CA 1
ATOM 946 C C . LEU A 1 117 ? -5.983 15.214 7.117 1.00 77.62 117 LEU A C 1
ATOM 948 O O . LEU A 1 117 ? -5.010 14.497 6.863 1.00 77.62 117 LEU A O 1
ATOM 952 N N . PRO A 1 118 ? -7.082 14.741 7.732 1.00 84.19 118 PRO A N 1
ATOM 953 C CA . PRO A 1 118 ? -7.236 13.332 8.065 1.00 84.19 118 PRO A CA 1
ATOM 954 C C . PRO A 1 118 ? -7.160 12.466 6.807 1.00 84.19 118 PRO A C 1
ATOM 956 O O . PRO A 1 118 ? -7.775 12.787 5.793 1.00 84.19 118 PRO A O 1
ATOM 959 N N . ASN A 1 119 ? -6.432 11.353 6.871 1.00 88.44 119 ASN A N 1
ATOM 960 C CA . ASN A 1 119 ? -6.269 10.420 5.759 1.00 88.44 119 ASN A CA 1
ATOM 961 C C . ASN A 1 119 ? -6.916 9.078 6.125 1.00 88.44 119 ASN A C 1
ATOM 963 O O . ASN A 1 119 ? -6.794 8.605 7.252 1.00 88.44 119 ASN A O 1
ATOM 967 N N . ASN A 1 120 ? -7.601 8.451 5.170 1.00 90.81 120 ASN A N 1
ATOM 968 C CA . ASN A 1 120 ? -8.274 7.170 5.393 1.00 90.81 120 ASN A CA 1
ATOM 969 C C . ASN A 1 120 ? -7.316 5.981 5.551 1.00 90.81 120 ASN A C 1
ATOM 971 O O . ASN A 1 120 ? -7.703 4.930 6.046 1.00 90.81 120 ASN A O 1
ATOM 975 N N . HIS A 1 121 ? -6.064 6.136 5.123 1.00 93.56 121 HIS A N 1
ATOM 976 C CA . HIS A 1 121 ? -5.017 5.131 5.209 1.00 93.56 121 HIS A CA 1
ATOM 977 C C . HIS A 1 121 ? -5.401 3.757 4.620 1.00 93.56 121 HIS A C 1
ATOM 979 O O . HIS A 1 121 ? -4.967 2.724 5.137 1.00 93.56 121 HIS A O 1
ATOM 985 N N . LEU A 1 122 ? -6.117 3.731 3.486 1.00 96.19 122 LEU A N 1
ATOM 986 C CA . LEU A 1 122 ? -6.527 2.512 2.768 1.00 96.19 122 LEU A CA 1
ATOM 987 C C . LEU A 1 122 ? -5.381 1.501 2.593 1.00 96.19 122 LEU A C 1
ATOM 989 O O . LEU A 1 122 ? -5.575 0.295 2.744 1.00 96.19 122 LEU A O 1
ATOM 993 N N . SER A 1 123 ? -4.162 1.978 2.325 1.00 95.50 123 SER A N 1
ATOM 994 C CA . SER A 1 123 ? -2.981 1.120 2.184 1.00 95.50 123 SER A CA 1
ATOM 995 C C . SER A 1 123 ? -2.622 0.330 3.450 1.00 95.50 123 SER A C 1
ATOM 997 O O . SER A 1 123 ? -2.117 -0.788 3.322 1.00 95.50 123 SER A O 1
ATOM 999 N N . LEU A 1 124 ? -2.894 0.881 4.640 1.00 95.88 124 LEU A N 1
ATOM 1000 C CA . LEU A 1 124 ? -2.686 0.238 5.942 1.00 95.88 124 LEU A CA 1
ATOM 1001 C C . LEU A 1 124 ? -3.860 -0.677 6.303 1.00 95.88 124 LEU A C 1
ATOM 1003 O O . LEU A 1 124 ? -3.631 -1.804 6.735 1.00 95.88 124 LEU A O 1
ATOM 1007 N N . PHE A 1 125 ? -5.105 -0.251 6.057 1.00 97.44 125 PHE A N 1
ATOM 1008 C CA . PHE A 1 125 ? -6.281 -1.113 6.246 1.00 97.44 125 PHE A CA 1
ATOM 1009 C C . PHE A 1 125 ? -6.176 -2.395 5.424 1.00 97.44 125 PHE A C 1
ATOM 1011 O O . PHE A 1 125 ? -6.355 -3.490 5.954 1.00 97.44 125 PHE A O 1
ATOM 1018 N N . ALA A 1 126 ? -5.802 -2.272 4.150 1.00 97.94 126 ALA A N 1
ATOM 1019 C CA . ALA A 1 126 ? -5.633 -3.417 3.268 1.00 97.94 126 ALA A CA 1
ATOM 1020 C C . ALA A 1 126 ? -4.489 -4.341 3.687 1.00 97.94 126 ALA A C 1
ATOM 1022 O O . ALA A 1 126 ? -4.544 -5.535 3.413 1.00 97.94 126 ALA A O 1
ATOM 1023 N N . MET A 1 127 ? -3.459 -3.815 4.353 1.00 95.88 127 MET A N 1
ATOM 1024 C CA . MET A 1 127 ? -2.353 -4.630 4.850 1.00 95.88 127 MET A CA 1
ATOM 1025 C C . MET A 1 127 ? -2.809 -5.539 5.986 1.00 95.88 127 MET A C 1
ATOM 1027 O O . MET A 1 127 ? -2.565 -6.742 5.949 1.00 95.88 127 MET A O 1
ATOM 1031 N N . VAL A 1 128 ? -3.525 -4.968 6.954 1.00 97.00 128 VAL A N 1
ATOM 1032 C CA . VAL A 1 128 ? -4.065 -5.718 8.093 1.00 97.00 128 VAL A CA 1
ATOM 1033 C C . VAL A 1 128 ? -5.143 -6.696 7.644 1.00 97.00 128 VAL A C 1
ATOM 1035 O O . VAL A 1 128 ? -5.130 -7.847 8.072 1.00 97.00 128 VAL A O 1
ATOM 1038 N N . ASP A 1 129 ? -6.031 -6.281 6.736 1.00 98.38 129 ASP A N 1
ATOM 1039 C CA . ASP A 1 129 ? -7.019 -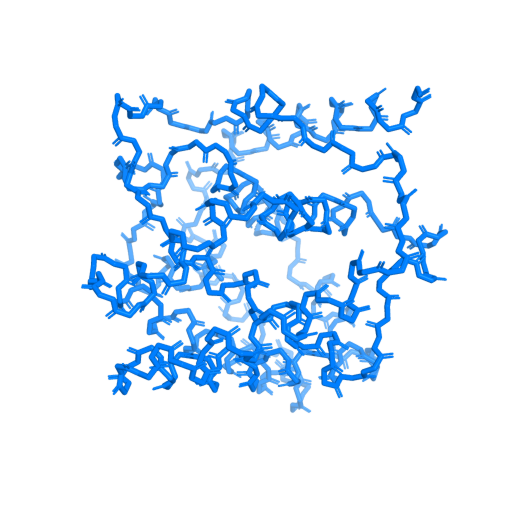7.183 6.143 1.00 98.38 129 ASP A CA 1
ATOM 1040 C C . ASP A 1 129 ? -6.343 -8.329 5.378 1.00 98.38 129 ASP A C 1
ATOM 1042 O O . ASP A 1 129 ? -6.711 -9.479 5.573 1.00 98.38 129 ASP A O 1
ATOM 1046 N N . CYS A 1 130 ? -5.302 -8.059 4.585 1.00 97.88 130 CYS A N 1
ATOM 1047 C CA . CYS A 1 130 ? -4.555 -9.100 3.876 1.00 97.88 130 CYS A CA 1
ATOM 1048 C C . CYS A 1 130 ? -3.957 -10.139 4.833 1.00 97.88 130 CYS A C 1
ATOM 1050 O O . CYS A 1 130 ? -4.064 -11.338 4.578 1.00 97.88 130 CYS A O 1
ATOM 1052 N N . TRP A 1 131 ? -3.332 -9.702 5.929 1.00 96.06 131 TRP A N 1
ATOM 1053 C CA . TRP A 1 131 ? -2.802 -10.614 6.944 1.00 96.06 131 TRP A CA 1
ATOM 1054 C C . TRP A 1 131 ? -3.903 -11.444 7.594 1.00 96.06 131 TRP A C 1
ATOM 1056 O O . TRP A 1 131 ? -3.755 -12.657 7.722 1.00 96.06 131 TRP A O 1
ATOM 1066 N N . PHE A 1 132 ? -5.031 -10.816 7.923 1.00 97.56 132 PHE A N 1
ATOM 1067 C CA . PHE A 1 132 ? -6.188 -11.507 8.476 1.00 97.56 132 PHE A CA 1
ATOM 1068 C C . PHE A 1 132 ? -6.755 -12.567 7.519 1.00 97.56 132 PHE A C 1
ATOM 1070 O O . PHE A 1 132 ? -6.969 -13.702 7.938 1.00 97.56 132 PHE A O 1
ATOM 1077 N N . GLN A 1 133 ? -6.933 -12.243 6.234 1.00 98.00 133 GLN A N 1
ATOM 1078 C CA . GLN A 1 133 ? -7.453 -13.185 5.231 1.00 98.00 133 GLN A CA 1
ATOM 1079 C C . GLN A 1 133 ? -6.523 -14.385 5.007 1.00 98.00 133 GLN A C 1
ATOM 1081 O O . GLN A 1 133 ? -6.992 -15.486 4.733 1.00 98.00 133 GLN A O 1
ATOM 1086 N N . LEU A 1 134 ? -5.209 -14.192 5.152 1.00 96.38 134 LEU A N 1
ATOM 1087 C CA . LEU A 1 134 ? -4.220 -15.268 5.032 1.00 96.38 134 LEU A CA 1
ATOM 1088 C C . LEU A 1 134 ? -3.952 -16.002 6.352 1.00 96.38 134 LEU A C 1
ATOM 1090 O O . LEU A 1 134 ? -3.160 -16.942 6.364 1.00 96.38 134 LEU A O 1
ATOM 1094 N N . GLY A 1 135 ? -4.563 -15.576 7.463 1.00 95.12 135 GLY A N 1
ATOM 1095 C CA . GLY A 1 135 ? -4.282 -16.123 8.791 1.00 95.12 135 GLY A CA 1
ATOM 1096 C C . GLY A 1 135 ? -2.839 -15.889 9.253 1.00 95.12 135 GLY A C 1
ATOM 1097 O O . GLY A 1 135 ? -2.303 -16.687 10.016 1.00 95.12 135 GLY A O 1
ATOM 1098 N N . ILE A 1 136 ? -2.196 -14.822 8.774 1.00 91.81 136 ILE A N 1
ATOM 1099 C CA . ILE A 1 136 ? -0.802 -14.493 9.079 1.00 91.81 136 ILE A CA 1
ATOM 1100 C C . ILE A 1 136 ? -0.757 -13.506 10.241 1.00 91.81 136 ILE A C 1
ATOM 1102 O O . ILE A 1 136 ? -1.361 -12.435 10.185 1.00 91.81 136 ILE A O 1
ATOM 1106 N N . VAL A 1 137 ? 0.041 -13.820 11.258 1.00 90.31 137 VAL A N 1
ATOM 1107 C CA . VAL A 1 137 ? 0.460 -12.853 12.272 1.00 90.31 137 VAL A CA 1
ATOM 1108 C C . VAL A 1 137 ? 1.892 -12.415 11.936 1.00 90.31 137 VAL A C 1
ATOM 1110 O O . VAL A 1 137 ? 2.818 -13.221 12.015 1.00 90.31 137 VAL A O 1
ATOM 1113 N N . PRO A 1 138 ? 2.126 -11.145 11.552 1.00 86.31 138 PRO A N 1
ATOM 1114 C CA . PRO A 1 138 ? 3.438 -10.682 11.093 1.00 86.31 138 PRO A CA 1
ATOM 1115 C C . PRO A 1 138 ? 4.529 -10.778 12.175 1.00 86.31 138 PRO A C 1
ATOM 1117 O O . PRO A 1 138 ? 5.713 -10.849 11.842 1.00 86.31 138 PRO A O 1
ATOM 1120 N N . TYR A 1 139 ? 4.141 -10.815 13.454 1.00 82.44 139 TYR A N 1
ATOM 1121 C CA . TYR A 1 139 ? 5.052 -10.919 14.595 1.00 82.44 139 TYR A CA 1
ATOM 1122 C C . TYR A 1 139 ? 5.745 -12.288 14.716 1.00 82.44 139 TYR A C 1
ATOM 1124 O O . TYR A 1 139 ? 6.867 -12.357 15.220 1.00 82.44 139 TYR A O 1
ATOM 1132 N N . ASP A 1 140 ? 5.152 -13.358 14.181 1.00 80.69 140 ASP A N 1
ATOM 1133 C CA . ASP A 1 140 ? 5.681 -14.727 14.307 1.00 80.69 140 ASP A CA 1
ATOM 1134 C C . ASP A 1 140 ? 6.978 -14.950 13.508 1.00 80.69 140 ASP A C 1
ATOM 1136 O O . ASP A 1 140 ? 7.720 -15.908 13.733 1.00 80.69 140 ASP A O 1
ATOM 1140 N N . HIS A 1 141 ? 7.293 -14.049 12.574 1.00 70.56 141 HIS A N 1
ATOM 1141 C CA . HIS A 1 141 ? 8.427 -14.177 11.651 1.00 70.56 141 HIS A CA 1
ATOM 1142 C C . HIS A 1 141 ? 9.426 -13.013 11.745 1.00 70.56 141 HIS A C 1
ATOM 1144 O O . HIS A 1 141 ? 10.240 -12.782 10.848 1.00 70.56 141 HIS A O 1
ATOM 1150 N N . MET A 1 142 ? 9.409 -12.283 12.862 1.00 68.94 142 MET A N 1
ATOM 1151 C CA . MET A 1 142 ? 10.190 -11.056 13.045 1.00 68.94 142 MET A CA 1
ATOM 1152 C C . MET A 1 142 ? 11.710 -11.243 13.078 1.00 68.94 142 MET A C 1
ATOM 1154 O O . MET A 1 142 ? 12.441 -10.287 12.796 1.00 68.94 142 MET A O 1
ATOM 1158 N N . ILE A 1 143 ? 12.201 -12.453 13.351 1.00 58.47 143 ILE A N 1
ATOM 1159 C CA . ILE A 1 143 ? 13.639 -12.775 13.385 1.00 58.47 143 ILE A CA 1
ATOM 1160 C C . ILE A 1 143 ? 14.299 -12.534 12.018 1.00 58.47 143 ILE A C 1
ATOM 1162 O O . ILE A 1 143 ? 15.433 -12.068 11.953 1.00 58.47 143 ILE A O 1
ATOM 1166 N N . CYS A 1 144 ? 13.570 -12.763 10.923 1.00 57.38 144 CYS A N 1
ATOM 1167 C CA . CYS A 1 144 ? 14.061 -12.563 9.557 1.00 57.38 144 CYS A CA 1
ATOM 1168 C C . CYS A 1 144 ? 13.510 -11.279 8.909 1.00 57.38 144 CYS A C 1
ATOM 1170 O O . CYS A 1 144 ? 13.607 -11.104 7.693 1.00 57.38 144 CYS A O 1
ATOM 1172 N N . SER A 1 145 ? 12.912 -10.378 9.697 1.00 70.94 145 SER A N 1
ATOM 1173 C CA . SER A 1 145 ? 12.316 -9.152 9.163 1.00 70.94 145 SER A CA 1
ATOM 1174 C C . SER A 1 145 ? 13.371 -8.132 8.743 1.00 70.94 145 SER A C 1
ATOM 1176 O O . SER A 1 145 ? 14.349 -7.868 9.443 1.00 70.94 145 SER A O 1
ATOM 1178 N N . THR A 1 146 ? 13.139 -7.495 7.597 1.00 75.75 146 THR A N 1
ATOM 1179 C CA . THR A 1 146 ? 13.959 -6.361 7.167 1.00 75.75 146 THR A CA 1
ATOM 1180 C C . THR A 1 146 ? 13.607 -5.109 7.985 1.00 75.75 146 THR A C 1
ATOM 1182 O O . THR A 1 146 ? 12.462 -4.965 8.427 1.00 75.75 146 THR A O 1
ATOM 1185 N N . PRO A 1 147 ? 14.530 -4.140 8.135 1.00 72.31 147 PRO A N 1
ATOM 1186 C CA . PRO A 1 147 ? 14.220 -2.858 8.775 1.00 72.31 147 PRO A CA 1
ATOM 1187 C C . PRO A 1 147 ? 13.025 -2.126 8.140 1.00 72.31 147 PRO A C 1
ATOM 1189 O O . PRO A 1 147 ? 12.255 -1.470 8.834 1.00 72.31 147 PRO A O 1
ATOM 1192 N N . LEU A 1 148 ? 12.831 -2.276 6.825 1.00 77.56 148 LEU A N 1
ATOM 1193 C CA . LEU A 1 148 ? 11.683 -1.707 6.116 1.00 77.56 148 LEU A CA 1
ATOM 1194 C C . LEU A 1 148 ? 10.360 -2.362 6.509 1.00 77.56 148 LEU A C 1
ATOM 1196 O O . LEU A 1 148 ? 9.365 -1.661 6.677 1.00 77.56 148 LEU A O 1
ATOM 1200 N N . PHE A 1 149 ? 10.352 -3.686 6.671 1.00 82.06 149 PHE A N 1
ATOM 1201 C CA . PHE A 1 149 ? 9.173 -4.403 7.144 1.00 82.06 149 PHE A CA 1
ATOM 1202 C C . PHE A 1 149 ? 8.812 -3.995 8.576 1.00 82.06 149 PHE A C 1
ATOM 1204 O O . PHE A 1 149 ? 7.654 -3.694 8.840 1.00 82.06 149 PHE A O 1
ATOM 1211 N N . ARG A 1 150 ? 9.807 -3.887 9.470 1.00 78.62 150 ARG A N 1
ATOM 1212 C CA . ARG A 1 150 ? 9.623 -3.389 10.848 1.00 78.62 150 ARG A CA 1
ATOM 1213 C C . ARG A 1 150 ? 8.970 -2.013 10.884 1.00 78.62 150 ARG A C 1
ATOM 1215 O O . ARG A 1 150 ? 8.046 -1.794 11.658 1.00 78.62 150 ARG A O 1
ATOM 1222 N N . LEU A 1 151 ? 9.428 -1.103 10.027 1.00 77.81 151 LEU A N 1
ATOM 1223 C CA . LEU A 1 151 ? 8.871 0.241 9.936 1.00 77.81 151 LEU A CA 1
ATOM 1224 C C . LEU A 1 151 ? 7.418 0.234 9.431 1.00 77.81 151 LEU A C 1
ATOM 1226 O O . LEU A 1 151 ? 6.567 0.890 10.027 1.00 77.81 151 LEU A O 1
ATOM 1230 N N . TRP A 1 152 ? 7.116 -0.535 8.379 1.00 82.19 152 TRP A N 1
ATOM 1231 C CA . TRP A 1 152 ? 5.740 -0.706 7.891 1.00 82.19 152 TRP A CA 1
ATOM 1232 C C . TRP A 1 152 ? 4.813 -1.296 8.956 1.00 82.19 152 TRP A C 1
ATOM 1234 O O . TRP A 1 152 ? 3.715 -0.779 9.169 1.00 82.19 152 TRP A O 1
ATOM 1244 N N . LEU A 1 153 ? 5.260 -2.352 9.639 1.00 85.31 153 LEU A N 1
ATOM 1245 C CA . LEU A 1 153 ? 4.507 -2.991 10.713 1.00 85.31 153 LEU A CA 1
ATOM 1246 C C . LEU A 1 153 ? 4.257 -2.013 11.862 1.00 85.31 153 LEU A C 1
ATOM 1248 O O . LEU A 1 153 ? 3.120 -1.883 12.297 1.00 85.31 153 LEU A O 1
ATOM 1252 N N . GLY A 1 154 ? 5.279 -1.266 12.285 1.00 83.25 154 GLY A N 1
ATOM 1253 C CA . GLY A 1 154 ? 5.152 -0.276 13.352 1.00 83.25 154 GLY A CA 1
ATOM 1254 C C . GLY A 1 154 ? 4.172 0.847 13.028 1.00 83.25 154 GLY A C 1
ATOM 1255 O O . GLY A 1 154 ? 3.388 1.240 13.884 1.00 83.25 154 GLY A O 1
ATOM 1256 N N . VAL A 1 155 ? 4.176 1.356 11.792 1.00 85.56 155 VAL A N 1
ATOM 1257 C CA . VAL A 1 155 ? 3.229 2.403 11.367 1.00 85.56 155 VAL A CA 1
ATOM 1258 C C . VAL A 1 155 ? 1.800 1.873 11.319 1.00 85.56 155 VAL A C 1
ATOM 1260 O O . VAL A 1 155 ? 0.857 2.569 11.693 1.00 85.56 155 VAL A O 1
ATOM 1263 N N . THR A 1 156 ? 1.644 0.627 10.881 1.00 89.94 156 THR A N 1
ATOM 1264 C CA . THR A 1 156 ? 0.345 -0.040 10.850 1.00 89.94 156 THR A CA 1
ATOM 1265 C C . THR A 1 156 ? -0.165 -0.282 12.270 1.00 89.94 156 THR A C 1
ATOM 1267 O O . THR A 1 156 ? -1.291 0.087 12.586 1.00 89.94 156 THR A O 1
ATOM 1270 N N . GLU A 1 157 ? 0.672 -0.816 13.160 1.00 88.19 157 GLU A N 1
ATOM 1271 C CA . GLU A 1 157 ? 0.330 -1.006 14.570 1.00 88.19 157 GLU A CA 1
ATOM 1272 C C . GLU A 1 157 ? -0.038 0.323 15.238 1.00 88.19 157 GLU A C 1
ATOM 1274 O O . GLU A 1 157 ? -1.060 0.405 15.914 1.00 88.19 157 GLU A O 1
ATOM 1279 N N . TYR A 1 158 ? 0.742 1.379 15.004 1.00 86.44 158 TYR A N 1
ATOM 1280 C CA . TYR A 1 158 ? 0.480 2.712 15.539 1.00 86.44 158 TYR A CA 1
ATOM 1281 C C . TYR A 1 158 ? -0.949 3.198 15.232 1.00 86.44 158 TYR A C 1
ATOM 1283 O O . TYR A 1 158 ? -1.643 3.659 16.142 1.00 86.44 158 TYR A O 1
ATOM 1291 N N . LEU A 1 159 ? -1.418 3.041 13.985 1.00 90.12 159 LEU A N 1
ATOM 1292 C CA . LEU A 1 159 ? -2.782 3.411 13.591 1.00 90.12 159 LEU A CA 1
ATOM 1293 C C . LEU A 1 159 ? -3.827 2.584 14.356 1.00 90.12 159 LEU A C 1
ATOM 1295 O O . LEU A 1 159 ? -4.773 3.133 14.911 1.00 90.12 159 LEU A O 1
ATOM 1299 N N . PHE A 1 160 ? -3.639 1.266 14.426 1.00 91.50 160 PHE A N 1
ATOM 1300 C CA . PHE A 1 160 ? -4.611 0.348 15.029 1.00 91.50 160 PHE A CA 1
ATOM 1301 C C . PHE A 1 160 ? -4.625 0.370 16.565 1.00 91.50 160 PHE A C 1
ATOM 1303 O O . PHE A 1 160 ? -5.617 -0.023 17.179 1.00 91.50 160 PHE A O 1
ATOM 1310 N N . ARG A 1 161 ? -3.553 0.849 17.205 1.00 87.56 161 ARG A N 1
ATOM 1311 C CA . ARG A 1 161 ? -3.447 1.003 18.667 1.00 87.56 161 ARG A CA 1
ATOM 1312 C C . ARG A 1 161 ? -4.008 2.318 19.192 1.00 87.56 161 ARG A C 1
ATOM 1314 O O . ARG A 1 161 ? -4.120 2.466 20.408 1.00 87.56 161 ARG A O 1
ATOM 1321 N N . LYS A 1 162 ? -4.352 3.266 18.317 1.00 89.31 162 LYS A N 1
ATOM 1322 C CA . LYS A 1 162 ? -4.947 4.557 18.680 1.00 89.31 162 LYS A CA 1
ATOM 1323 C C . LYS A 1 162 ? -6.417 4.589 18.237 1.00 89.31 162 LYS A C 1
ATOM 1325 O O . LYS A 1 162 ? -6.682 5.007 17.113 1.00 89.31 162 LYS A O 1
ATOM 1330 N N . PRO A 1 163 ? -7.385 4.201 19.097 1.00 90.75 163 PRO A N 1
ATOM 1331 C CA . PRO A 1 163 ? -8.793 4.086 18.707 1.00 90.75 163 PRO A CA 1
ATOM 1332 C C . PRO A 1 163 ? -9.363 5.358 18.076 1.00 90.75 163 PRO A C 1
ATOM 1334 O O . PRO A 1 163 ? -10.012 5.277 17.044 1.00 90.75 163 PRO A O 1
ATOM 1337 N N . ALA A 1 164 ? -9.045 6.531 18.635 1.00 90.94 164 ALA A N 1
ATOM 1338 C CA . ALA A 1 164 ? -9.511 7.808 18.098 1.00 90.94 164 ALA A CA 1
ATOM 1339 C C . ALA A 1 164 ? -9.000 8.080 16.670 1.00 90.94 164 ALA A C 1
ATOM 1341 O O . ALA A 1 164 ? -9.766 8.534 15.827 1.00 90.94 164 ALA A O 1
ATOM 1342 N N . LEU A 1 165 ? -7.730 7.762 16.391 1.00 90.06 165 LEU A N 1
ATOM 1343 C CA . LEU A 1 165 ? -7.140 7.931 15.060 1.00 90.06 165 LEU A CA 1
ATOM 1344 C C . LEU A 1 165 ? -7.705 6.906 14.068 1.00 90.06 165 LEU A C 1
ATOM 1346 O O . LEU A 1 165 ? -7.986 7.243 12.922 1.00 90.06 165 LEU A O 1
ATOM 1350 N N . LEU A 1 166 ? -7.894 5.659 14.509 1.00 94.31 166 LEU A N 1
ATOM 1351 C CA . LEU A 1 166 ? -8.500 4.611 13.691 1.00 94.31 166 LEU A CA 1
ATOM 1352 C C . LEU A 1 166 ? -9.949 4.952 13.318 1.00 94.31 166 LEU A C 1
ATOM 1354 O O . LEU A 1 166 ? -10.330 4.803 12.159 1.00 94.31 166 LEU A O 1
ATOM 1358 N N . ASP A 1 167 ? -10.740 5.422 14.282 1.00 95.25 167 ASP A N 1
ATOM 1359 C CA . ASP A 1 167 ? -12.133 5.819 14.064 1.00 95.25 167 ASP A CA 1
ATOM 1360 C C . ASP A 1 167 ? -12.228 7.043 13.143 1.00 95.25 167 ASP A C 1
ATOM 1362 O O . ASP A 1 167 ? -13.089 7.086 12.264 1.00 95.25 167 ASP A O 1
ATOM 1366 N N . GLU A 1 168 ? -11.313 8.009 13.279 1.00 94.31 168 GLU A N 1
ATOM 1367 C CA . GLU A 1 168 ? -11.215 9.134 12.349 1.00 94.31 168 GLU A CA 1
ATOM 1368 C C . GLU A 1 168 ? -10.882 8.667 10.927 1.00 94.31 168 GLU A C 1
ATOM 1370 O O . GLU A 1 168 ? -11.581 9.052 9.992 1.00 94.31 168 GLU A O 1
ATOM 1375 N N . ALA A 1 169 ? -9.878 7.802 10.758 1.00 94.88 169 ALA A N 1
ATOM 1376 C CA . ALA A 1 169 ? -9.496 7.271 9.452 1.00 94.88 169 ALA A CA 1
ATOM 1377 C C . ALA A 1 169 ? -10.637 6.474 8.793 1.00 94.88 169 ALA A C 1
ATOM 1379 O O . ALA A 1 169 ? -10.885 6.640 7.599 1.00 94.88 169 ALA A O 1
ATOM 1380 N N . LEU A 1 170 ? -11.371 5.658 9.561 1.00 96.69 170 LEU A N 1
ATOM 1381 C CA . LEU A 1 170 ? -12.547 4.918 9.082 1.00 96.69 170 LEU A CA 1
ATOM 1382 C C . LEU A 1 170 ? -13.669 5.854 8.628 1.00 96.69 170 LEU A C 1
ATOM 1384 O O . LEU A 1 170 ? -14.236 5.654 7.556 1.00 96.69 170 LEU A O 1
ATOM 1388 N N . ARG A 1 171 ? -13.953 6.901 9.408 1.00 95.62 171 ARG A N 1
ATOM 1389 C CA . ARG A 1 171 ? -14.953 7.909 9.047 1.00 95.62 171 ARG A CA 1
ATOM 1390 C C . ARG A 1 171 ? -14.550 8.651 7.773 1.00 95.62 171 ARG A C 1
ATOM 1392 O O . ARG A 1 171 ? -15.332 8.721 6.830 1.00 95.62 171 ARG A O 1
ATOM 1399 N N . THR A 1 172 ? -13.312 9.140 7.715 1.00 94.44 172 THR A N 1
ATOM 1400 C CA . THR A 1 172 ? -12.743 9.812 6.537 1.00 94.44 172 THR A CA 1
ATOM 1401 C C . THR A 1 172 ? -12.775 8.914 5.304 1.00 94.44 172 THR A C 1
ATOM 1403 O O . THR A 1 172 ? -13.020 9.402 4.208 1.00 94.44 172 THR A O 1
ATOM 1406 N N . ALA A 1 173 ? -12.582 7.600 5.457 1.00 94.81 173 ALA A N 1
ATOM 1407 C CA . ALA A 1 173 ? -12.633 6.656 4.343 1.00 94.81 173 ALA A CA 1
ATOM 1408 C C . ALA A 1 173 ? -13.961 6.705 3.578 1.00 94.81 173 ALA A C 1
ATOM 1410 O O . ALA A 1 173 ? -13.980 6.514 2.360 1.00 94.81 173 ALA A O 1
ATOM 1411 N N . VAL A 1 174 ? -15.058 6.975 4.283 1.00 95.31 174 VAL A N 1
ATOM 1412 C CA . VAL A 1 174 ? -16.404 6.968 3.718 1.00 95.31 174 VAL A CA 1
ATOM 1413 C C . VAL A 1 174 ? -16.918 8.381 3.442 1.00 95.31 174 VAL A C 1
ATOM 1415 O O . VAL A 1 174 ? -17.422 8.627 2.345 1.00 95.31 174 VAL A O 1
ATOM 1418 N N . ASP A 1 175 ? -16.764 9.294 4.403 1.00 93.69 175 ASP A N 1
ATOM 1419 C CA . ASP A 1 175 ? -17.410 10.613 4.390 1.00 93.69 175 ASP A CA 1
ATOM 1420 C C . ASP A 1 175 ? -16.608 11.680 3.633 1.00 93.69 175 ASP A C 1
ATOM 1422 O O . ASP A 1 175 ? -17.182 12.660 3.154 1.00 93.69 175 ASP A O 1
ATOM 1426 N N . ASP A 1 176 ? -15.289 11.509 3.516 1.00 90.44 176 ASP A N 1
ATOM 1427 C CA . ASP A 1 176 ? -14.409 12.458 2.839 1.00 90.44 176 ASP A CA 1
ATOM 1428 C C . ASP A 1 176 ? -13.977 11.931 1.462 1.00 90.44 176 ASP A C 1
ATOM 1430 O O . ASP A 1 176 ? -13.527 10.796 1.290 1.00 90.44 176 ASP A O 1
ATOM 1434 N N . ASN A 1 177 ? -14.109 12.796 0.453 1.00 89.06 177 ASN A N 1
ATOM 1435 C CA . ASN A 1 177 ? -13.733 12.489 -0.926 1.00 89.06 177 ASN A CA 1
ATOM 1436 C C . ASN A 1 177 ? -12.424 13.164 -1.364 1.00 89.06 177 ASN A C 1
ATOM 1438 O O . ASN A 1 177 ? -12.040 13.040 -2.528 1.00 89.06 177 ASN A O 1
ATOM 1442 N N . SER A 1 178 ? -11.719 13.850 -0.461 1.00 86.19 178 SER A N 1
ATOM 1443 C CA . SER A 1 178 ? -10.507 14.623 -0.755 1.00 86.19 178 SER A CA 1
ATOM 1444 C C . SER A 1 178 ? -9.355 13.757 -1.272 1.00 86.19 178 SER A C 1
ATOM 1446 O O . SER A 1 178 ? -8.519 14.268 -2.016 1.00 86.19 178 SER A O 1
ATOM 1448 N N . PHE A 1 179 ? -9.335 12.470 -0.903 1.00 86.25 179 PHE A N 1
ATOM 1449 C CA . PHE A 1 179 ? -8.344 11.466 -1.323 1.00 86.25 179 PHE A CA 1
ATOM 1450 C C . PHE A 1 179 ? -8.910 10.398 -2.277 1.00 86.25 179 PHE A C 1
ATOM 1452 O O . PHE A 1 179 ? -8.196 9.488 -2.698 1.00 86.25 179 PHE A O 1
ATOM 1459 N N . ARG A 1 180 ? -10.201 10.479 -2.636 1.00 91.56 180 ARG A N 1
ATOM 1460 C CA . ARG A 1 180 ? -10.909 9.390 -3.334 1.00 91.56 180 ARG A CA 1
ATOM 1461 C C . ARG A 1 180 ? -10.339 9.109 -4.725 1.00 91.56 180 ARG A C 1
ATOM 1463 O O . ARG A 1 180 ? -10.325 7.958 -5.163 1.00 91.56 180 ARG A O 1
ATOM 1470 N N . SER A 1 181 ? -9.870 10.150 -5.413 1.00 91.38 181 SER A N 1
ATOM 1471 C CA . SER A 1 181 ? -9.225 10.016 -6.723 1.00 91.38 181 SER A CA 1
ATOM 1472 C C . SER A 1 181 ? -7.891 9.278 -6.607 1.00 91.38 181 SER A C 1
ATOM 1474 O O . SER A 1 181 ? -7.569 8.425 -7.431 1.00 91.38 181 SER A O 1
ATOM 1476 N N . GLU A 1 182 ? -7.110 9.580 -5.577 1.00 90.44 182 GLU A N 1
ATOM 1477 C CA . GLU A 1 182 ? -5.826 8.945 -5.310 1.00 90.44 182 GLU A CA 1
ATOM 1478 C C . GLU A 1 182 ? -5.998 7.504 -4.823 1.00 90.44 182 GLU A C 1
ATOM 1480 O O . GLU A 1 182 ? -5.222 6.634 -5.220 1.00 90.44 182 GLU A O 1
ATOM 1485 N N . ASP A 1 183 ? -7.042 7.221 -4.042 1.00 94.12 183 ASP A N 1
ATOM 1486 C CA . ASP A 1 183 ? -7.410 5.864 -3.627 1.00 94.12 183 ASP A CA 1
ATOM 1487 C C . ASP A 1 183 ? -7.846 4.993 -4.812 1.00 94.12 183 ASP A C 1
ATOM 1489 O O . ASP A 1 183 ? -7.531 3.797 -4.867 1.00 94.12 183 ASP A O 1
ATOM 1493 N N . PHE A 1 184 ? -8.524 5.589 -5.798 1.00 95.69 184 PHE A N 1
ATOM 1494 C CA . PHE A 1 184 ? -8.853 4.922 -7.055 1.00 95.69 184 PHE A CA 1
ATOM 1495 C C . PHE A 1 184 ? -7.583 4.528 -7.823 1.00 95.69 184 PHE A C 1
ATOM 1497 O O . PHE A 1 184 ? -7.396 3.351 -8.150 1.00 95.69 184 PHE A O 1
ATOM 1504 N N . GLU A 1 185 ? -6.664 5.476 -8.034 1.00 96.38 185 GLU A N 1
ATOM 1505 C CA . GLU A 1 185 ? -5.375 5.213 -8.687 1.00 96.38 185 GLU A CA 1
ATOM 1506 C C . GLU A 1 185 ? -4.520 4.214 -7.895 1.00 96.38 185 GLU A C 1
ATOM 1508 O O . GLU A 1 185 ? -3.838 3.353 -8.461 1.00 96.38 185 GLU A O 1
ATOM 1513 N N . PHE A 1 186 ? -4.583 4.265 -6.564 1.00 96.44 186 PHE A N 1
ATOM 1514 C CA . PHE A 1 186 ? -3.919 3.306 -5.692 1.00 96.44 186 PHE A CA 1
ATOM 1515 C C . PHE A 1 186 ? -4.481 1.891 -5.855 1.00 96.44 186 PHE A C 1
ATOM 1517 O O . PHE A 1 186 ? -3.703 0.941 -5.987 1.00 96.44 186 PHE A O 1
ATOM 1524 N N . THR A 1 187 ? -5.805 1.751 -5.917 1.00 97.50 187 THR A N 1
ATOM 1525 C CA . THR A 1 187 ? -6.485 0.471 -6.151 1.00 97.50 187 THR A CA 1
ATOM 1526 C C . THR A 1 187 ? -6.108 -0.113 -7.511 1.00 97.50 187 THR A C 1
ATOM 1528 O O . THR A 1 187 ? -5.767 -1.297 -7.609 1.00 97.50 187 THR A O 1
ATOM 1531 N N . PHE A 1 188 ? -6.092 0.714 -8.560 1.00 96.62 188 PHE A N 1
ATOM 1532 C CA . PHE A 1 188 ? -5.677 0.290 -9.898 1.00 96.62 188 PHE A CA 1
ATOM 1533 C C . PHE A 1 188 ? -4.201 -0.130 -9.933 1.00 96.62 188 PHE A C 1
ATOM 1535 O O . PHE A 1 188 ? -3.848 -1.181 -10.480 1.00 96.62 188 PHE A O 1
ATOM 1542 N N . ALA A 1 189 ? -3.327 0.642 -9.282 1.00 97.00 189 ALA A N 1
ATOM 1543 C CA . ALA A 1 189 ? -1.916 0.308 -9.152 1.00 97.00 189 ALA A CA 1
ATOM 1544 C C . ALA A 1 189 ? -1.703 -1.029 -8.423 1.00 97.00 189 ALA A C 1
ATOM 1546 O O . ALA A 1 189 ? -0.891 -1.833 -8.878 1.00 97.00 189 ALA A O 1
ATOM 1547 N N . ALA A 1 190 ? -2.421 -1.285 -7.324 1.00 97.56 190 ALA A N 1
ATOM 1548 C CA . ALA A 1 190 ? -2.306 -2.526 -6.557 1.00 97.56 190 ALA A CA 1
ATOM 1549 C C . ALA A 1 190 ? -2.663 -3.760 -7.404 1.00 97.56 190 ALA A C 1
ATOM 1551 O O . ALA A 1 190 ? -1.884 -4.713 -7.455 1.00 97.56 190 ALA A O 1
ATOM 1552 N N . ARG A 1 191 ? -3.785 -3.715 -8.138 1.00 96.75 191 ARG A N 1
ATOM 1553 C CA . ARG A 1 191 ? -4.191 -4.805 -9.044 1.00 96.75 191 ARG A CA 1
ATOM 1554 C C . ARG A 1 191 ? -3.171 -5.066 -10.137 1.00 96.75 191 ARG A C 1
ATOM 1556 O O . ARG A 1 191 ? -2.754 -6.198 -10.336 1.00 96.75 191 ARG A O 1
ATOM 1563 N N . THR A 1 192 ? -2.722 -4.012 -10.802 1.00 95.44 192 THR A N 1
ATOM 1564 C CA . THR A 1 192 ? -1.804 -4.157 -11.934 1.00 95.44 192 THR A CA 1
ATOM 1565 C C . THR A 1 192 ? -0.410 -4.632 -11.505 1.00 95.44 192 THR A C 1
ATOM 1567 O O . THR A 1 192 ? 0.231 -5.381 -12.238 1.00 95.44 192 THR A O 1
ATOM 1570 N N . TRP A 1 193 ? 0.063 -4.280 -10.300 1.00 96.56 193 TRP A N 1
ATOM 1571 C CA . TRP A 1 193 ? 1.255 -4.918 -9.717 1.00 96.56 193 TRP A CA 1
ATOM 1572 C C . TRP A 1 193 ? 1.025 -6.403 -9.422 1.00 96.56 193 TRP A C 1
ATOM 1574 O O . TRP A 1 193 ? 1.891 -7.220 -9.731 1.00 96.56 193 TRP A O 1
ATOM 1584 N N . SER A 1 194 ? -0.142 -6.759 -8.879 1.00 96.88 194 SER A N 1
ATOM 1585 C CA . SER A 1 194 ? -0.513 -8.156 -8.643 1.00 96.88 194 SER A CA 1
ATOM 1586 C C . SER A 1 194 ? -0.561 -8.976 -9.929 1.00 96.88 194 SER A C 1
ATOM 1588 O O . SER A 1 194 ? -0.049 -10.092 -9.952 1.00 96.88 194 SER A O 1
ATOM 1590 N N . GLU A 1 195 ? -1.114 -8.439 -11.013 1.00 95.06 195 GLU A N 1
ATOM 1591 C CA . GLU A 1 195 ? -1.146 -9.102 -12.321 1.00 95.06 195 GLU A CA 1
ATOM 1592 C C . GLU A 1 195 ? 0.267 -9.345 -12.863 1.00 95.06 195 GLU A C 1
ATOM 1594 O O . GLU A 1 195 ? 0.589 -10.477 -13.222 1.00 95.06 195 GLU A O 1
ATOM 1599 N N . CYS A 1 196 ? 1.145 -8.332 -12.829 1.00 94.38 196 CYS A N 1
ATOM 1600 C CA . CYS A 1 196 ? 2.542 -8.485 -13.262 1.00 94.38 196 CYS A CA 1
ATOM 1601 C C . CYS A 1 196 ? 3.240 -9.631 -12.518 1.00 94.38 196 CYS A C 1
ATOM 1603 O O . CYS A 1 196 ? 3.951 -10.435 -13.120 1.00 94.38 196 CYS A O 1
ATOM 1605 N N . VAL A 1 197 ? 3.014 -9.719 -11.205 1.00 95.69 197 VAL A N 1
ATOM 1606 C CA . VAL A 1 197 ? 3.614 -10.749 -10.353 1.00 95.69 197 VAL A CA 1
ATOM 1607 C C . VAL A 1 197 ? 2.987 -12.124 -10.591 1.00 95.69 197 VAL A C 1
ATOM 1609 O O . VAL A 1 197 ? 3.700 -13.122 -10.671 1.00 95.69 197 VAL A O 1
ATOM 1612 N N . THR A 1 198 ? 1.666 -12.178 -10.755 1.00 94.12 198 THR A N 1
ATOM 1613 C CA . THR A 1 198 ? 0.910 -13.419 -10.979 1.00 94.12 198 THR A CA 1
ATOM 1614 C C . THR A 1 198 ? 1.311 -14.087 -12.289 1.00 94.12 198 THR A C 1
ATOM 1616 O O . THR A 1 198 ? 1.560 -15.293 -12.305 1.00 94.12 198 THR A O 1
ATOM 1619 N N . PHE A 1 199 ? 1.428 -13.301 -13.362 1.00 94.62 199 PHE A N 1
ATOM 1620 C CA . PHE A 1 199 ? 1.813 -13.787 -14.688 1.00 94.62 199 PHE A CA 1
ATOM 1621 C C . PHE A 1 199 ? 3.330 -13.907 -14.884 1.00 94.62 199 PHE A C 1
ATOM 1623 O O . PHE A 1 199 ? 3.770 -14.380 -15.927 1.00 94.62 199 PHE A O 1
ATOM 1630 N N . GLY A 1 200 ? 4.137 -13.489 -13.903 1.00 94.50 200 GLY A N 1
ATOM 1631 C CA . GLY A 1 200 ? 5.595 -13.488 -14.017 1.00 94.50 200 GLY A CA 1
ATOM 1632 C C . GLY A 1 200 ? 6.119 -12.597 -15.147 1.00 94.50 200 GLY A C 1
ATOM 1633 O O . GLY A 1 200 ? 7.134 -12.910 -15.763 1.00 94.50 200 GLY A O 1
ATOM 1634 N N . ALA A 1 201 ? 5.422 -11.497 -15.432 1.00 94.31 201 ALA A N 1
ATOM 1635 C CA . ALA A 1 201 ? 5.734 -10.602 -16.537 1.00 94.31 201 ALA A CA 1
ATOM 1636 C C . ALA A 1 201 ? 6.868 -9.632 -16.165 1.00 94.31 201 ALA A C 1
ATOM 1638 O O . ALA A 1 201 ? 6.618 -8.493 -15.760 1.00 94.31 201 ALA A O 1
ATOM 1639 N N . PHE A 1 202 ? 8.119 -10.090 -16.284 1.00 95.50 202 PHE A N 1
ATOM 1640 C CA . PHE A 1 202 ? 9.310 -9.292 -15.964 1.00 95.50 202 PHE A CA 1
ATOM 1641 C C . PHE A 1 202 ? 9.396 -7.997 -16.780 1.00 95.50 202 PHE A C 1
ATOM 1643 O O . PHE A 1 202 ? 9.610 -6.943 -16.186 1.00 95.50 202 PHE A O 1
ATOM 1650 N N . ASP A 1 203 ? 9.146 -8.053 -18.089 1.00 95.88 203 ASP A N 1
ATOM 1651 C CA . ASP A 1 203 ? 9.218 -6.877 -18.971 1.00 95.88 203 ASP A CA 1
ATOM 1652 C C . ASP A 1 203 ? 8.201 -5.803 -18.550 1.00 95.88 203 ASP A C 1
ATOM 1654 O O . ASP A 1 203 ? 8.541 -4.641 -18.336 1.00 95.88 203 ASP A O 1
ATOM 1658 N N . HIS A 1 204 ? 6.951 -6.207 -18.296 1.00 94.19 204 HIS A N 1
ATOM 1659 C CA . HIS A 1 204 ? 5.915 -5.292 -17.808 1.00 94.19 204 HIS A CA 1
ATOM 1660 C C . HIS A 1 204 ? 6.221 -4.750 -16.409 1.00 94.19 204 HIS A C 1
ATOM 1662 O O . HIS A 1 204 ? 5.905 -3.595 -16.109 1.00 94.19 204 HIS A O 1
ATOM 1668 N N . TYR A 1 205 ? 6.835 -5.558 -15.540 1.00 96.38 205 TYR A N 1
ATOM 1669 C CA . TYR A 1 205 ? 7.298 -5.094 -14.237 1.00 96.38 205 TYR A CA 1
ATOM 1670 C C . TYR A 1 205 ? 8.367 -4.005 -14.400 1.00 96.38 205 TYR A C 1
ATOM 1672 O O . TYR A 1 205 ? 8.263 -2.959 -13.753 1.00 96.38 205 TYR A O 1
ATOM 1680 N N . GLN A 1 206 ? 9.359 -4.231 -15.269 1.00 97.19 206 GLN A N 1
ATOM 1681 C CA . GLN A 1 206 ? 10.432 -3.282 -15.565 1.00 97.19 206 GLN A CA 1
ATOM 1682 C C . GLN A 1 206 ? 9.871 -1.957 -16.078 1.00 97.19 206 GLN A C 1
ATOM 1684 O O . GLN A 1 206 ? 10.103 -0.925 -15.449 1.00 97.19 206 GLN A O 1
ATOM 1689 N N . ASP A 1 207 ? 9.070 -1.980 -17.145 1.0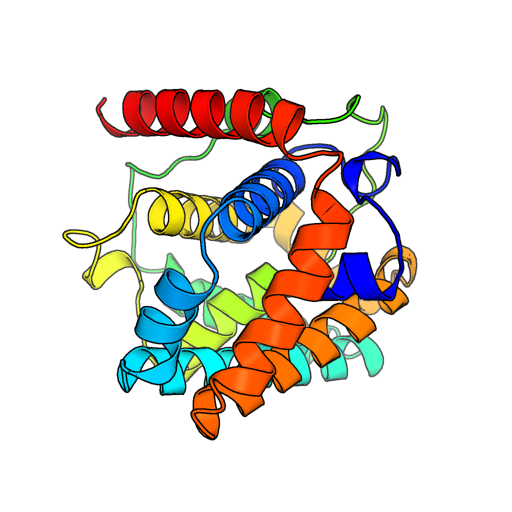0 96.62 207 ASP A N 1
ATOM 1690 C CA . ASP A 1 207 ? 8.508 -0.770 -17.759 1.00 96.62 207 ASP A CA 1
ATOM 1691 C C . ASP A 1 207 ? 7.733 0.079 -16.744 1.00 96.62 207 ASP A C 1
ATOM 1693 O O . ASP A 1 207 ? 7.852 1.310 -16.667 1.00 96.62 207 ASP A O 1
ATOM 1697 N N . ARG A 1 208 ? 6.929 -0.580 -15.905 1.00 95.69 208 ARG A N 1
ATOM 1698 C CA . ARG A 1 208 ? 6.136 0.086 -14.867 1.00 95.69 208 ARG A CA 1
ATOM 1699 C C . ARG A 1 208 ? 7.003 0.673 -13.762 1.00 95.69 208 ARG A C 1
ATOM 1701 O O . ARG A 1 208 ? 6.693 1.767 -13.273 1.00 95.69 208 ARG A O 1
ATOM 1708 N N . PHE A 1 209 ? 8.048 -0.044 -13.360 1.00 97.12 209 PHE A N 1
ATOM 1709 C CA . PHE A 1 209 ? 8.973 0.408 -12.332 1.00 97.12 209 PHE A CA 1
ATOM 1710 C C . PHE A 1 209 ? 9.791 1.595 -12.835 1.00 97.12 209 PHE A C 1
ATOM 1712 O O . PHE A 1 209 ? 9.756 2.652 -12.214 1.00 97.12 209 PHE A O 1
ATOM 1719 N N . GLU A 1 210 ? 10.456 1.455 -13.981 1.00 97.06 210 GLU A N 1
ATOM 1720 C CA . GLU A 1 210 ? 11.355 2.464 -14.544 1.00 97.06 210 GLU A CA 1
ATOM 1721 C C . GLU A 1 210 ? 10.611 3.733 -14.964 1.00 97.06 210 GLU A C 1
ATOM 1723 O O . GLU A 1 210 ? 11.090 4.837 -14.718 1.00 97.06 210 GLU A O 1
ATOM 1728 N N . SER A 1 211 ? 9.403 3.621 -15.529 1.00 96.50 211 SER A N 1
ATOM 1729 C CA . SER A 1 211 ? 8.589 4.808 -15.833 1.00 96.50 211 SER A CA 1
ATOM 1730 C C . SER A 1 211 ? 8.234 5.607 -14.575 1.00 96.50 211 SER A C 1
ATOM 1732 O O . SER A 1 211 ? 8.246 6.834 -14.589 1.00 96.50 211 SER A O 1
ATOM 1734 N N . THR A 1 212 ? 7.958 4.921 -13.466 1.00 96.19 212 THR A N 1
ATOM 1735 C CA . THR A 1 212 ? 7.671 5.562 -12.176 1.00 96.19 212 THR A CA 1
ATOM 1736 C C . THR A 1 212 ? 8.945 6.067 -11.500 1.00 96.19 212 THR A C 1
ATOM 1738 O O . THR A 1 212 ? 8.933 7.124 -10.881 1.00 96.19 212 THR A O 1
ATOM 1741 N N . GLN A 1 213 ? 10.061 5.359 -11.660 1.00 95.19 213 GLN A N 1
ATOM 1742 C CA . GLN A 1 213 ? 11.379 5.784 -11.198 1.00 95.19 213 GLN A CA 1
ATOM 1743 C C . GLN A 1 213 ? 11.802 7.099 -11.865 1.00 95.19 213 GLN A C 1
ATOM 1745 O O . GLN A 1 213 ? 12.166 8.031 -11.157 1.00 95.19 213 GLN A O 1
ATOM 1750 N N . LYS A 1 214 ? 11.658 7.212 -13.193 1.00 95.69 214 LYS A N 1
ATOM 1751 C CA . LYS A 1 214 ? 11.924 8.449 -13.953 1.00 95.69 214 LYS A CA 1
ATOM 1752 C C . LYS A 1 214 ? 11.113 9.638 -13.435 1.00 95.69 214 LYS A C 1
ATOM 1754 O O . LYS A 1 214 ? 11.626 10.746 -13.355 1.00 95.69 214 LYS A O 1
ATOM 1759 N N . PHE A 1 215 ? 9.860 9.414 -13.032 1.00 94.38 215 PHE A N 1
ATOM 1760 C CA . PHE A 1 215 ? 9.026 10.463 -12.436 1.00 94.38 215 PHE A CA 1
ATOM 1761 C C . PHE A 1 215 ? 9.593 11.002 -11.107 1.00 94.38 215 PHE A C 1
ATOM 1763 O O . PHE A 1 215 ? 9.497 12.198 -10.846 1.00 94.38 215 PHE A O 1
ATOM 1770 N N . PHE A 1 216 ? 10.215 10.151 -10.284 1.00 92.19 216 PHE A N 1
ATOM 1771 C CA . PHE A 1 216 ? 10.799 10.546 -8.994 1.00 92.19 216 PHE A CA 1
ATOM 1772 C C . PHE A 1 216 ? 12.279 10.951 -9.061 1.00 92.19 216 PHE A C 1
ATOM 1774 O O . PHE A 1 216 ? 12.834 11.358 -8.041 1.00 92.19 216 PHE A O 1
ATOM 1781 N N . GLU A 1 217 ? 12.921 10.868 -10.229 1.00 90.12 217 GLU A N 1
ATOM 1782 C CA . GLU A 1 217 ? 14.375 11.011 -10.374 1.00 90.12 217 GLU A CA 1
ATOM 1783 C C . GLU A 1 217 ? 14.910 12.337 -9.822 1.00 90.12 217 GLU A C 1
ATOM 1785 O O . GLU A 1 217 ? 15.867 12.355 -9.049 1.00 90.12 217 GLU A O 1
ATOM 1790 N N . SER A 1 218 ? 14.207 13.437 -10.097 1.00 88.19 218 SER A N 1
ATOM 1791 C CA . SER A 1 218 ? 14.547 14.783 -9.612 1.00 88.19 218 SER A CA 1
ATOM 1792 C C . SER A 1 218 ? 14.386 14.982 -8.099 1.00 88.19 218 SER A C 1
ATOM 1794 O O . SER A 1 218 ? 14.632 16.074 -7.591 1.00 88.19 218 SER A O 1
ATOM 1796 N N . ARG A 1 219 ? 13.916 13.963 -7.375 1.00 84.69 219 ARG A N 1
ATOM 1797 C CA . ARG A 1 219 ? 13.629 13.997 -5.934 1.00 84.69 219 ARG A CA 1
ATOM 1798 C C . ARG A 1 219 ? 14.447 12.962 -5.160 1.00 84.69 219 ARG A C 1
ATOM 1800 O O . ARG A 1 219 ? 14.372 12.922 -3.934 1.00 84.69 219 ARG A O 1
ATOM 1807 N N . PHE A 1 220 ? 15.236 12.126 -5.842 1.00 81.88 220 PHE A N 1
ATOM 1808 C CA . PHE A 1 220 ? 16.003 11.066 -5.186 1.00 81.88 220 PHE A CA 1
ATOM 1809 C C . PHE A 1 220 ? 17.114 11.580 -4.280 1.00 81.88 220 PHE A C 1
ATOM 1811 O O . PHE A 1 220 ? 17.382 10.932 -3.270 1.00 81.88 220 PHE A O 1
ATOM 1818 N N . GLU A 1 221 ? 17.741 12.713 -4.591 1.00 79.44 221 GLU A N 1
ATOM 1819 C CA . GLU A 1 221 ? 18.821 13.265 -3.765 1.00 79.44 221 GLU A CA 1
ATOM 1820 C C . GLU A 1 221 ? 18.313 13.622 -2.358 1.00 79.44 221 GLU A C 1
ATOM 1822 O O . GLU A 1 221 ? 18.803 13.087 -1.357 1.00 79.44 221 GLU A O 1
ATOM 1827 N N . ASP A 1 222 ? 17.240 14.413 -2.284 1.00 72.44 222 ASP A N 1
ATOM 1828 C CA . ASP A 1 222 ? 16.588 14.775 -1.023 1.00 72.44 222 ASP A CA 1
ATOM 1829 C C . ASP A 1 222 ? 16.031 13.556 -0.284 1.00 72.44 222 ASP A C 1
ATOM 1831 O O . ASP A 1 222 ? 16.226 13.399 0.925 1.00 72.44 222 ASP A O 1
ATOM 1835 N N . ALA A 1 223 ? 15.389 12.644 -1.014 1.00 70.12 223 ALA A N 1
ATOM 1836 C CA . ALA A 1 223 ? 14.799 11.446 -0.435 1.00 70.12 223 ALA A CA 1
ATOM 1837 C C . ALA A 1 223 ? 15.836 10.468 0.129 1.00 70.12 223 ALA A C 1
ATOM 1839 O O . ALA A 1 223 ? 15.596 9.818 1.147 1.00 70.12 223 ALA A O 1
ATOM 1840 N N . THR A 1 224 ? 16.995 10.354 -0.521 1.00 70.62 224 THR A N 1
ATOM 1841 C CA . THR A 1 224 ? 18.082 9.473 -0.078 1.00 70.62 224 THR A CA 1
ATOM 1842 C C . THR A 1 224 ? 18.693 9.991 1.216 1.00 70.62 224 THR A C 1
ATOM 1844 O O . THR A 1 224 ? 18.972 9.199 2.120 1.00 70.62 224 THR A O 1
ATOM 1847 N N . ARG A 1 225 ? 18.849 11.315 1.343 1.00 75.94 225 ARG A N 1
ATOM 1848 C CA . ARG A 1 225 ? 19.316 11.954 2.576 1.00 75.94 225 ARG A CA 1
ATOM 1849 C C . ARG A 1 225 ? 18.351 11.679 3.734 1.00 75.94 225 ARG A C 1
ATOM 1851 O O . ARG A 1 225 ? 18.750 11.060 4.718 1.00 75.94 225 ARG A O 1
ATOM 1858 N N . VAL A 1 226 ? 17.072 12.031 3.580 1.00 70.25 226 VAL A N 1
ATOM 1859 C CA . VAL A 1 226 ? 16.062 11.876 4.647 1.00 70.25 226 VAL A CA 1
ATOM 1860 C C . VAL A 1 226 ? 15.794 10.406 4.988 1.00 70.25 226 VAL A C 1
ATOM 1862 O O . VAL A 1 226 ? 15.737 10.037 6.163 1.00 70.25 226 VAL A O 1
ATOM 1865 N N . GLY A 1 227 ? 15.706 9.531 3.984 1.00 67.81 227 GLY A N 1
ATOM 1866 C CA . GLY A 1 227 ? 15.441 8.108 4.188 1.00 67.81 227 GLY A CA 1
ATOM 1867 C C . GLY A 1 227 ? 16.563 7.368 4.928 1.00 67.81 227 GLY A C 1
ATOM 1868 O O . GLY A 1 227 ? 16.288 6.447 5.702 1.00 67.81 227 GLY A O 1
ATOM 1869 N N . ASN A 1 228 ? 17.825 7.762 4.724 1.00 71.50 228 ASN A N 1
ATOM 1870 C CA . ASN A 1 228 ? 18.959 7.181 5.449 1.00 71.50 228 ASN A CA 1
ATOM 1871 C C . ASN A 1 228 ? 18.996 7.626 6.915 1.00 71.50 228 ASN A C 1
ATOM 1873 O O . ASN A 1 228 ? 19.273 6.800 7.789 1.00 71.50 228 ASN A O 1
ATOM 1877 N N . ASP A 1 229 ? 18.677 8.888 7.192 1.00 72.31 229 ASP A N 1
ATOM 1878 C CA . ASP A 1 229 ? 18.619 9.409 8.560 1.00 72.31 229 ASP A CA 1
ATOM 1879 C C . ASP A 1 229 ? 17.472 8.771 9.357 1.00 72.31 229 ASP A C 1
ATOM 1881 O O . ASP A 1 229 ? 17.661 8.376 10.512 1.00 72.31 229 ASP A O 1
ATOM 1885 N N . MET A 1 230 ? 16.324 8.547 8.709 1.00 69.75 230 MET A N 1
ATOM 1886 C CA . MET A 1 230 ? 15.176 7.843 9.289 1.00 69.75 230 MET A CA 1
ATOM 1887 C C . MET A 1 230 ? 15.539 6.429 9.747 1.00 69.75 230 MET A C 1
ATOM 1889 O O . MET A 1 230 ? 15.302 6.059 10.898 1.00 69.75 230 MET A O 1
ATOM 1893 N N . ILE A 1 231 ? 16.157 5.631 8.873 1.00 66.62 231 ILE A N 1
ATOM 1894 C CA . ILE A 1 231 ? 16.503 4.240 9.194 1.00 66.62 231 ILE A CA 1
ATOM 1895 C C . ILE A 1 231 ? 17.577 4.164 10.275 1.00 66.62 231 ILE A C 1
ATOM 1897 O O . ILE A 1 231 ? 17.467 3.322 11.163 1.00 66.62 231 ILE A O 1
ATOM 1901 N N . LYS A 1 232 ? 18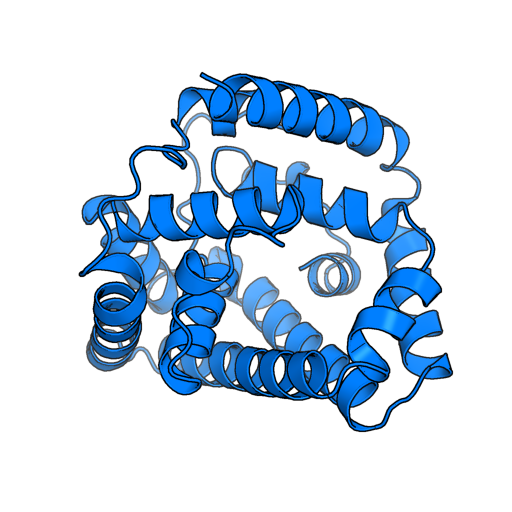.578 5.053 10.255 1.00 72.25 232 LYS A N 1
ATOM 1902 C CA . LYS A 1 232 ? 19.570 5.130 11.338 1.00 72.25 232 LYS A CA 1
ATOM 1903 C C . LYS A 1 232 ? 18.903 5.410 12.684 1.00 72.25 232 LYS A C 1
ATOM 1905 O O . LYS A 1 232 ? 19.222 4.746 13.665 1.00 72.25 232 LYS A O 1
ATOM 1910 N N . CYS A 1 233 ? 17.962 6.353 12.725 1.00 68.19 233 CYS A N 1
ATOM 1911 C CA . CYS A 1 233 ? 17.255 6.703 13.953 1.00 68.19 233 CYS A CA 1
ATOM 1912 C C . CYS A 1 233 ? 16.367 5.560 14.460 1.00 68.19 233 CYS A C 1
ATOM 1914 O O . CYS A 1 233 ? 16.364 5.280 15.655 1.00 68.19 233 CYS A O 1
ATOM 1916 N N . ILE A 1 234 ? 15.647 4.876 13.567 1.00 62.09 234 ILE A N 1
ATOM 1917 C CA . ILE A 1 234 ? 14.789 3.741 13.937 1.00 62.09 234 ILE A CA 1
ATOM 1918 C C . ILE A 1 234 ? 15.631 2.561 14.427 1.00 62.09 234 ILE A C 1
ATOM 1920 O O . ILE A 1 234 ? 15.329 1.996 15.471 1.00 62.09 234 ILE A O 1
ATOM 1924 N N . LEU A 1 235 ? 16.714 2.212 13.723 1.00 62.00 235 LEU A N 1
ATOM 1925 C CA . LEU A 1 235 ? 17.613 1.132 14.145 1.00 62.00 235 LEU A CA 1
ATOM 1926 C C . LEU A 1 235 ? 18.258 1.423 15.505 1.00 62.00 235 LEU A C 1
ATOM 1928 O O . LEU A 1 235 ? 18.412 0.508 16.307 1.00 62.00 235 LEU A O 1
ATOM 1932 N N . ALA A 1 236 ? 18.595 2.684 15.784 1.00 62.91 236 ALA A N 1
ATOM 1933 C CA . ALA A 1 236 ? 19.111 3.093 17.087 1.00 62.91 236 ALA A CA 1
ATOM 1934 C C . ALA A 1 236 ? 18.040 3.053 18.195 1.00 62.91 236 ALA A C 1
ATOM 1936 O O . ALA A 1 236 ? 18.373 2.779 19.345 1.00 62.91 236 ALA A O 1
ATOM 1937 N N . ALA A 1 237 ? 16.773 3.320 17.863 1.00 55.75 237 ALA A N 1
ATOM 1938 C CA . ALA A 1 237 ? 15.656 3.281 18.806 1.00 55.75 237 ALA A CA 1
ATOM 1939 C C . ALA A 1 237 ? 15.191 1.849 19.125 1.00 55.75 237 ALA A C 1
ATOM 1941 O O . ALA A 1 237 ? 14.813 1.589 20.257 1.00 55.75 237 ALA A O 1
ATOM 1942 N N . SER A 1 238 ? 15.258 0.924 18.160 1.00 47.78 238 SER A N 1
ATOM 1943 C CA . SER A 1 238 ? 14.911 -0.496 18.345 1.00 47.78 238 SER A CA 1
ATOM 1944 C C . SER A 1 238 ? 16.030 -1.348 18.962 1.00 47.78 238 SER A C 1
ATOM 1946 O O . SER A 1 238 ? 15.830 -2.537 19.174 1.00 47.78 238 SER A O 1
ATOM 1948 N N . ALA A 1 239 ? 17.221 -0.782 19.187 1.00 46.2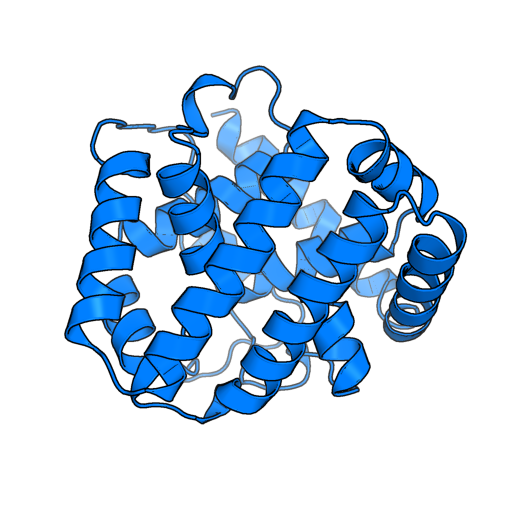5 239 ALA A N 1
ATOM 1949 C CA . ALA A 1 239 ? 18.358 -1.462 19.820 1.00 46.25 239 ALA A CA 1
ATOM 1950 C C . ALA A 1 239 ? 18.511 -1.128 21.321 1.00 46.25 239 ALA A C 1
ATOM 1952 O O . ALA A 1 239 ? 19.491 -1.546 21.939 1.00 46.25 239 ALA A O 1
ATOM 1953 N N . LYS A 1 240 ? 17.581 -0.347 21.882 1.00 34.94 240 LYS A N 1
ATOM 1954 C CA . LYS A 1 240 ? 17.481 -0.014 23.308 1.00 34.94 240 LYS A CA 1
ATOM 1955 C C . LYS A 1 240 ? 16.269 -0.695 23.917 1.00 34.94 240 LYS A C 1
ATOM 1957 O O . LYS A 1 240 ? 16.385 -1.058 25.106 1.00 34.94 240 LYS A O 1
#

Sequence (240 aa):
MGKAWHATKQFPWENARYVGGVENVKINITLRIYSQKWHVYAGLAIMNPYAREQIRQYAQSVTELFKLMLAGDHAQLTERVKKAGAFVFGGHQWAEIRLQDELLDRFSLGTKAETPLPNNHLSLFAMVDCWFQLGIVPYDHMICSTPLFRLWLGVTEYLFRKPALLDEALRTAVDDNSFRSEDFEFTFAARTWSECVTFGAFDHYQDRFESTQKFFESRFEDATRVGNDMIKCILAASAK

Organism: NCBI:txid62690

pLDDT: mean 84.93, std 14.2, range [34.94, 98.62]

Radius of gyration: 17.07 Å; chains: 1; bounding box: 40×42×43 Å

InterPro domains:
  IPR008927 6-phosphogluconate dehydrogenase-like, C-terminal domain superfamily [SSF48179] (1-87)
  IPR008927 6-phosphogluconate dehydrogenase-like, C-terminal domain superfamily [SSF48179] (120-233)
  IPR050812 Prephenate/Arogenate Dehydrogenase [PTHR21363] (1-214)
  IPR060321 Prephenate dehydrogenase [NADP(+)], C-terminal domain [PF27505] (111-235)